Protein AF-0000000078813236 (afdb_homodimer)

Organism: NCBI:txid997873

Sequence (370 aa):
MNKDLRKVVILLAHPNIKGSQANKALIDAVSDIEGVAVFNLYELSEDIAFNVDEWSKIISDASAVIYQFPFYWMSAPSLLKKWQDEVFTHLSKTPAVAGKPLMIVTTTGSEYDAYRSGGRNRFTTDELLR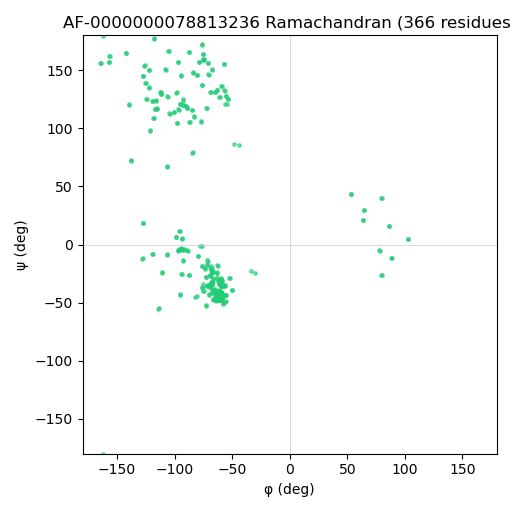PYQGSAIHSGMAWQTPIVVYGMGTADAGKNIAEGANSYKQRIEMLINSSNAGNNWMNKDLRKVVILLAHPNIKGSQANKALIDAVSDIEGVAVFNLYELSEDIAFNVDEWSKIISDASAVIYQFPFYWMSAPSLLKKWQDEVFTHLSKTPAVAGKPLMIVTTTGSEYDAYRSGGRNRFTTDELLRPYQGSAIHSGMAWQTPIVVYGMGTADAGKNIAEGANSYKQRIEMLINSSNAGNNW

Foldseek 3Di:
DPPLFAAAEEEEEEQCLVPDDQLVLQCVLAVPDPRYHYDDLNPDDPCQSQVQVNVLVSLQSHQAYEYEAEQPPLHHPVSVVVSCVRHVVVVFQHNSAAAHEYEYEYEEQAAQQQADCVHVVRHHNCVSCVVVVVSCVRRNYHYDYYQYQYNCNHPCNVVSSVVSSVVSNVVSVVSSVVSVVVVVD/DPPLFAAAEEEEEEQCLVPDDQLVLQCVLAVPPPRYHYDDLNPDDPCQSQVQVNVLVSLQSHQAYEYEAEQPPLHHPVSVVVSCVRHVVVVFQHNSAAAHEYEYEYEEQAAQQQADCVHVVRHHNCVSCVVVVVSCVRRNYHYDYYQYQYNCNHPCNVVSSVVSSVVSNVVSVVSSVVSVVVVVD

Secondary structure (DSSP, 8-state):
--TT-PEEEEEE--TTGGG-HHHHHHHHHHTTSTTEEEEEGGGS-HHHHT-HHHHHHHHHTEEEEEEEEE-BTTB--HHHHHHIIIIIHHHTTSTTTTT-EEEEEEE-SS-GGGSSTTSTT-S-HHHHTHHHHHHHHHTT-EE---EEE--TTSTTHHHHHHHHHHHHHHHHHHHHHHHHHGGG-/--TTPPEEEEEE--TTGGG-HHHHHHHHHHTTSTTEEEEEGGGS-HHHHT-HHHHHHHHHTEEEEEEEEE-BTTB--HHHHHHIIIIIHHHTTSTTTTT-EEEEEEE-SS-GGGSSTTSTT-S-HHHHTHHHHHHHHHTT-EE---EEE--TTSTTHHHHHHHHHHHHHHHHHHHHHHHHHHTT-

Nearest PDB structures (foldseek):
  5lva-assembly2_B  TM=9.183E-01  e=7.109E-15  Bacillus subtilis
  3f2v-assembly1_A-2  TM=8.999E-01  e=2.478E-13  Treponema denticola
  3l9w-assembly1_A  TM=8.877E-01  e=3.978E-13  Escherichia coli K-12
  3ha2-assembly1_B  TM=8.497E-01  e=1.082E-13  Pediococcus pentosaceus ATCC 25745
  3l9w-assembly1_B  TM=8.813E-01  e=5.707E-12  Escherichia coli K-12

Radius of gyration: 21.46 Å; Cα contacts (8 Å, |Δi|>4): 682; chains: 2; bounding box: 51×73×42 Å

pLDDT: mean 93.95, std 12.36, range [32.34, 98.94]

InterPro domains:
  IPR003680 Flavodoxin-like fold [PF02525] (7-171)
  IPR029039 Flavoprotein-like superfamily [G3DSA:3.40.50.360] (1-176)
  IPR029039 Flavoprotein-like superfamily [SSF52218] (7-176)
  IPR046980 Glutathione-regulated potassium-efflux system ancillary protein KefG/KefF [PTHR47307] (6-178)

Solvent-accessible surface area (backbone atoms only — not comparable to full-atom values): 18988 Å² total; per-residue (Å²): 125,77,86,83,61,47,22,37,36,33,44,32,32,48,96,54,50,91,79,34,64,57,64,43,51,40,48,62,56,40,59,80,43,87,53,44,44,82,43,48,52,75,77,42,53,69,77,60,57,55,29,46,70,61,48,48,54,56,44,47,49,30,48,28,41,30,46,35,27,50,48,52,73,51,35,64,43,28,66,50,45,38,35,42,68,65,28,44,62,76,38,48,70,33,81,48,36,49,63,28,40,39,31,46,37,36,34,32,52,56,44,67,72,30,35,25,80,87,21,82,50,44,39,33,64,69,53,37,42,33,25,57,47,37,44,29,51,68,21,42,27,35,70,45,85,62,47,74,30,43,11,62,73,46,93,52,22,67,61,32,42,54,53,39,22,51,52,49,37,53,52,49,52,51,54,54,52,54,50,55,55,64,64,71,105,124,75,86,81,60,49,23,36,36,33,43,32,32,48,97,56,51,90,79,35,65,57,65,42,50,41,48,64,56,40,60,80,42,88,51,45,43,80,42,48,52,74,76,42,54,69,77,60,57,55,29,46,70,61,48,47,54,55,43,47,49,31,49,27,39,31,46,34,30,50,48,52,74,51,34,64,42,27,67,50,43,38,36,42,68,65,28,43,63,75,40,47,70,34,80,47,36,48,66,28,40,39,31,45,36,36,36,33,51,57,44,66,72,31,35,24,81,86,23,82,50,45,40,33,64,69,52,39,43,32,25,58,48,38,43,29,51,67,22,42,24,34,70,45,84,62,47,75,33,42,11,61,72,46,93,53,22,66,60,31,43,54,52,40,24,53,52,49,37,53,52,50,52,50,54,54,53,53,49,56,55,65,65,70,106

Structure (mmCIF, N/CA/C/O backbone):
data_AF-0000000078813236-model_v1
#
loop_
_entity.id
_entity.type
_entity.pdbx_description
1 polymer 'Flavodoxin-like fold domain-containing protein'
#
loop_
_atom_site.group_PDB
_atom_site.id
_atom_site.type_symbol
_atom_site.label_atom_id
_atom_site.label_alt_id
_atom_site.label_comp_id
_atom_site.label_asym_id
_atom_site.label_entity_id
_atom_site.label_seq_id
_atom_site.pdbx_PDB_ins_code
_atom_site.Cartn_x
_atom_site.Cartn_y
_atom_site.Cartn_z
_atom_site.occupancy
_atom_site.B_iso_or_equiv
_atom_site.auth_seq_id
_atom_site.auth_comp_id
_atom_site.auth_asym_id
_atom_site.auth_atom_id
_atom_site.pdbx_PDB_model_num
ATOM 1 N N . MET A 1 1 ? -1.578 -30.578 -24.031 1 38.16 1 MET A N 1
ATOM 2 C CA . MET A 1 1 ? -1.68 -29.516 -23.031 1 38.16 1 MET A CA 1
ATOM 3 C C . MET A 1 1 ? -3 -29.609 -22.266 1 38.16 1 MET A C 1
ATOM 5 O O . MET A 1 1 ? -4.074 -29.531 -22.875 1 38.16 1 MET A O 1
ATOM 9 N N . ASN A 1 2 ? -3.098 -30.391 -21.25 1 42.53 2 ASN A N 1
ATOM 10 C CA . ASN A 1 2 ? -4.348 -30.781 -20.609 1 42.53 2 ASN A CA 1
ATOM 11 C C . ASN A 1 2 ? -5.23 -29.562 -20.328 1 42.53 2 ASN A C 1
ATOM 13 O O . ASN A 1 2 ? -4.871 -28.703 -19.516 1 42.53 2 ASN A O 1
ATOM 17 N N . LYS A 1 3 ? -6.051 -29.094 -21.234 1 50.97 3 LYS A N 1
ATOM 18 C CA . LYS A 1 3 ? -7.023 -28.016 -21.391 1 50.97 3 LYS A CA 1
ATOM 19 C C . LYS A 1 3 ? -7.723 -27.734 -20.062 1 50.97 3 LYS A C 1
ATOM 21 O O . LYS A 1 3 ? -8.258 -26.641 -19.859 1 50.97 3 LYS A O 1
ATOM 26 N N . ASP A 1 4 ? -7.742 -28.703 -19.172 1 55.91 4 ASP A N 1
ATOM 27 C CA . ASP A 1 4 ? -8.602 -28.688 -18 1 55.91 4 ASP A CA 1
ATOM 28 C C . ASP A 1 4 ? -7.863 -28.125 -16.781 1 55.91 4 ASP A C 1
ATOM 30 O O . ASP A 1 4 ? -8.422 -28.062 -15.688 1 55.91 4 ASP A O 1
ATOM 34 N N . LEU A 1 5 ? -6.465 -27.797 -17.016 1 65.94 5 LEU A N 1
ATOM 35 C CA . LEU A 1 5 ? -5.676 -27.531 -15.828 1 65.94 5 LEU A CA 1
ATOM 36 C C . LEU A 1 5 ? -5.828 -26.078 -15.398 1 65.94 5 LEU A C 1
ATOM 38 O O . LEU A 1 5 ? -5.652 -25.156 -16.203 1 65.94 5 LEU A O 1
ATOM 42 N N . ARG A 1 6 ? -6.391 -25.938 -14.25 1 79.94 6 ARG A N 1
ATOM 43 C CA . ARG A 1 6 ? -6.422 -24.594 -13.688 1 79.94 6 ARG A CA 1
ATOM 44 C C . ARG A 1 6 ? -5.016 -24.016 -13.57 1 79.94 6 ARG A C 1
ATOM 46 O O . ARG A 1 6 ? -4.074 -24.734 -13.227 1 79.94 6 ARG A O 1
ATOM 53 N N . LYS A 1 7 ? -4.863 -22.828 -14.008 1 93.06 7 LYS A N 1
ATOM 54 C CA . LYS A 1 7 ? -3.543 -22.203 -14.109 1 93.06 7 LYS A CA 1
ATOM 55 C C . LYS A 1 7 ? -3.225 -21.375 -12.875 1 93.06 7 LYS A C 1
ATOM 57 O O . LYS A 1 7 ? -4.129 -20.844 -12.227 1 93.06 7 LYS A O 1
ATOM 62 N N . VAL A 1 8 ? -1.916 -21.391 -12.516 1 97.75 8 VAL A N 1
ATOM 63 C CA . VAL A 1 8 ? -1.402 -20.359 -11.617 1 97.75 8 VAL A CA 1
ATOM 64 C C . VAL A 1 8 ? -1.311 -19.016 -12.352 1 97.75 8 VAL A C 1
ATOM 66 O O . VAL A 1 8 ? -0.602 -18.906 -13.352 1 97.75 8 VAL A O 1
ATOM 69 N N . VAL A 1 9 ? -2.047 -18.078 -11.898 1 98.19 9 VAL A N 1
ATOM 70 C CA . VAL A 1 9 ? -2.068 -16.766 -12.531 1 98.19 9 VAL A CA 1
ATOM 71 C C . VAL A 1 9 ? -1.104 -15.828 -11.812 1 98.19 9 VAL A C 1
ATOM 73 O O . VAL A 1 9 ? -1.213 -15.625 -10.602 1 98.19 9 VAL A O 1
ATOM 76 N N . ILE A 1 10 ? -0.118 -15.297 -12.547 1 98.81 10 ILE A N 1
ATOM 77 C CA . ILE A 1 10 ? 0.83 -14.312 -12.031 1 98.81 10 ILE A CA 1
ATOM 78 C C . ILE A 1 10 ? 0.477 -12.922 -12.555 1 98.81 10 ILE A C 1
ATOM 80 O O . ILE A 1 10 ? 0.516 -12.68 -13.758 1 98.81 10 ILE A O 1
ATOM 84 N N . LEU A 1 11 ? 0.061 -12.094 -11.656 1 98.75 11 LEU A N 1
ATOM 85 C CA . LEU A 1 11 ? -0.062 -10.672 -11.953 1 98.75 11 LEU A CA 1
ATOM 86 C C . LEU A 1 11 ? 1.255 -9.953 -11.703 1 98.75 11 LEU A C 1
ATOM 88 O O . LEU A 1 11 ? 1.642 -9.742 -10.547 1 98.75 11 LEU A O 1
ATOM 92 N N . LEU A 1 12 ? 1.916 -9.617 -12.789 1 98.75 12 LEU A N 1
ATOM 93 C CA . LEU A 1 12 ? 3.186 -8.906 -12.727 1 98.75 12 LEU A CA 1
ATOM 94 C C . LEU A 1 12 ? 2.965 -7.395 -12.805 1 98.75 12 LEU A C 1
ATOM 96 O O . LEU A 1 12 ? 2.316 -6.91 -13.734 1 98.75 12 LEU A O 1
ATOM 100 N N . ALA A 1 13 ? 3.395 -6.668 -11.773 1 98.62 13 ALA A N 1
ATOM 101 C CA . ALA A 1 13 ? 3.326 -5.211 -11.758 1 98.62 13 ALA A CA 1
ATOM 102 C C . ALA A 1 13 ? 4.711 -4.598 -11.578 1 98.62 13 ALA A C 1
ATOM 104 O O . ALA A 1 13 ? 5.191 -4.449 -10.453 1 98.62 13 ALA A O 1
ATOM 105 N N . HIS A 1 14 ? 5.277 -4.23 -12.664 1 98.06 14 HIS A N 1
ATOM 106 C CA . HIS A 1 14 ? 6.578 -3.572 -12.727 1 98.06 14 HIS A CA 1
ATOM 107 C C . HIS A 1 14 ? 6.582 -2.451 -13.758 1 98.06 14 HIS A C 1
ATOM 109 O O . HIS A 1 14 ? 6.406 -2.703 -14.953 1 98.06 14 HIS A O 1
ATOM 115 N N . PRO A 1 15 ? 6.848 -1.245 -13.359 1 95.94 15 PRO A N 1
ATOM 116 C CA . PRO A 1 15 ? 6.734 -0.129 -14.297 1 95.94 15 PRO A CA 1
ATOM 117 C C . PRO A 1 15 ? 7.816 -0.157 -15.375 1 95.94 15 PRO A C 1
ATOM 119 O O . PRO A 1 15 ? 7.637 0.421 -16.453 1 95.94 15 PRO A O 1
ATOM 122 N N . ASN A 1 16 ? 8.984 -0.748 -15.117 1 94.5 16 ASN A N 1
ATOM 123 C CA . ASN A 1 16 ? 10.086 -0.866 -16.062 1 94.5 16 ASN A CA 1
ATOM 124 C C . ASN A 1 16 ? 10.727 -2.25 -16.016 1 94.5 16 ASN A C 1
ATOM 126 O O . ASN A 1 16 ? 11.891 -2.389 -15.641 1 94.5 16 ASN A O 1
ATOM 130 N N . ILE A 1 17 ? 9.992 -3.191 -16.547 1 95 17 ILE A N 1
ATOM 131 C CA . ILE A 1 17 ? 10.422 -4.582 -16.453 1 95 17 ILE A CA 1
ATOM 132 C C . ILE A 1 17 ? 11.664 -4.797 -17.312 1 95 17 ILE A C 1
ATOM 134 O O . ILE A 1 17 ? 12.539 -5.598 -16.953 1 95 17 ILE A O 1
ATOM 138 N N . LYS A 1 18 ? 11.805 -4.145 -18.391 1 91.12 18 LYS A N 1
ATOM 139 C CA . LYS A 1 18 ? 12.938 -4.305 -19.297 1 91.12 18 LYS A CA 1
ATOM 140 C C . LYS A 1 18 ? 14.242 -3.912 -18.609 1 91.12 18 LYS A C 1
ATOM 142 O O . LYS A 1 18 ? 15.305 -4.461 -18.922 1 91.12 18 LYS A O 1
ATOM 147 N N . GLY A 1 19 ? 14.156 -2.984 -17.656 1 92.62 19 GLY A N 1
ATOM 148 C CA . GLY A 1 19 ? 15.344 -2.529 -16.938 1 92.62 19 GLY A CA 1
ATOM 149 C C . GLY A 1 19 ? 15.586 -3.283 -15.648 1 92.62 19 GLY A C 1
ATOM 150 O O . GLY A 1 19 ? 16.609 -3.076 -14.984 1 92.62 19 GLY A O 1
ATOM 151 N N . SER A 1 20 ? 14.625 -4.195 -15.328 1 94 20 SER A N 1
ATOM 152 C CA . SER A 1 20 ? 14.727 -4.918 -14.062 1 94 20 SER A CA 1
ATOM 153 C C . SER A 1 20 ? 15.461 -6.242 -14.25 1 94 20 SER A C 1
ATOM 155 O O . SER A 1 20 ? 15.023 -7.102 -15.016 1 94 20 SER A O 1
ATOM 157 N N . GLN A 1 21 ? 16.484 -6.453 -13.492 1 93.94 21 GLN A N 1
ATOM 158 C CA . GLN A 1 21 ? 17.219 -7.711 -13.555 1 93.94 21 GLN A CA 1
ATOM 159 C C . GLN A 1 21 ? 16.531 -8.789 -12.711 1 93.94 21 GLN A C 1
ATOM 161 O O . GLN A 1 21 ? 16.328 -9.914 -13.172 1 93.94 21 GLN A O 1
ATOM 166 N N . ALA A 1 22 ? 16.156 -8.391 -11.547 1 97.88 22 ALA A N 1
ATOM 167 C CA . ALA A 1 22 ? 15.648 -9.375 -10.594 1 97.88 22 ALA A CA 1
ATOM 168 C C . ALA A 1 22 ? 14.258 -9.867 -10.992 1 97.88 22 ALA A C 1
ATOM 170 O O . ALA A 1 22 ? 14.055 -11.07 -11.18 1 97.88 22 ALA A O 1
ATOM 171 N N . ASN A 1 23 ? 13.359 -8.938 -11.219 1 98.5 23 ASN A N 1
ATOM 172 C CA . ASN A 1 23 ? 12 -9.352 -11.531 1 98.5 23 ASN A CA 1
ATOM 173 C C . ASN A 1 23 ? 11.922 -10.055 -12.883 1 98.5 23 ASN A C 1
ATOM 175 O O . ASN A 1 23 ? 11.109 -10.961 -13.07 1 98.5 23 ASN A O 1
ATOM 179 N N . LYS A 1 24 ? 12.711 -9.625 -13.812 1 97.88 24 LYS A N 1
ATOM 180 C CA . LYS A 1 24 ? 12.781 -10.312 -15.102 1 97.88 24 LYS A CA 1
ATOM 181 C C . LYS A 1 24 ? 13.273 -11.75 -14.93 1 97.88 24 LYS A C 1
ATOM 183 O O . LYS A 1 24 ? 12.68 -12.68 -15.484 1 97.88 24 LYS A O 1
ATOM 188 N N . ALA A 1 25 ? 14.336 -11.945 -14.172 1 98.31 25 ALA A N 1
ATOM 189 C CA . ALA A 1 25 ? 14.891 -13.273 -13.938 1 98.31 25 ALA A CA 1
ATOM 190 C C . ALA A 1 25 ? 13.867 -14.18 -13.258 1 98.31 25 ALA A C 1
ATOM 192 O O . ALA A 1 25 ? 13.75 -15.359 -13.594 1 98.31 25 ALA A O 1
ATOM 193 N N . LEU A 1 26 ? 13.156 -13.617 -12.305 1 98.81 26 LEU A N 1
ATOM 194 C CA . LEU A 1 26 ? 12.148 -14.383 -11.586 1 98.81 26 LEU A CA 1
ATOM 195 C C . LEU A 1 26 ? 11.031 -14.828 -12.523 1 98.81 26 LEU A C 1
ATOM 197 O O . LEU A 1 26 ? 10.641 -16 -12.523 1 98.81 26 LEU A O 1
ATOM 201 N N . ILE A 1 27 ? 10.539 -13.883 -13.305 1 98.44 27 ILE A N 1
ATOM 202 C CA . ILE A 1 27 ? 9.43 -14.234 -14.195 1 98.44 27 ILE A CA 1
ATOM 203 C C . ILE A 1 27 ? 9.906 -15.219 -15.258 1 98.44 27 ILE A C 1
ATOM 205 O O . ILE A 1 27 ? 9.172 -16.141 -15.625 1 98.44 27 ILE A O 1
ATOM 209 N N . ASP A 1 28 ? 11.117 -15.055 -15.797 1 97.62 28 ASP A N 1
ATOM 210 C CA . ASP A 1 28 ? 11.68 -15.961 -16.797 1 97.62 28 ASP A CA 1
ATOM 211 C C . ASP A 1 28 ? 11.781 -17.375 -16.25 1 97.62 28 ASP A C 1
ATOM 213 O O . ASP A 1 28 ? 11.648 -18.344 -17.016 1 97.62 28 ASP A O 1
ATOM 217 N N . ALA A 1 29 ? 12.008 -17.547 -14.977 1 98.12 29 ALA A N 1
ATOM 218 C CA . ALA A 1 29 ? 12.203 -18.844 -14.344 1 98.12 29 ALA A CA 1
ATOM 219 C C . ALA A 1 29 ? 10.914 -19.656 -14.352 1 98.12 29 ALA A C 1
ATOM 221 O O . ALA A 1 29 ? 10.938 -20.875 -14.234 1 98.12 29 ALA A O 1
ATOM 222 N N . VAL A 1 30 ? 9.758 -18.938 -14.492 1 98.19 30 VAL A N 1
ATOM 223 C CA . VAL A 1 30 ? 8.531 -19.688 -14.227 1 98.19 30 VAL A CA 1
ATOM 224 C C . VAL A 1 30 ? 7.574 -19.547 -15.406 1 98.19 30 VAL A C 1
ATOM 226 O O . VAL A 1 30 ? 6.59 -20.281 -15.516 1 98.19 30 VAL A O 1
ATOM 229 N N . SER A 1 31 ? 7.855 -18.609 -16.344 1 97.38 31 SER A N 1
ATOM 230 C CA . SER A 1 31 ? 6.895 -18.25 -17.391 1 97.38 31 SER A CA 1
ATOM 231 C C . SER A 1 31 ? 6.672 -19.406 -18.359 1 97.38 31 SER A C 1
ATOM 233 O O . SER A 1 31 ? 5.609 -19.516 -18.969 1 97.38 31 SER A O 1
ATOM 235 N N . ASP A 1 32 ? 7.609 -20.344 -18.484 1 95.5 32 ASP A N 1
ATOM 236 C CA . ASP A 1 32 ? 7.516 -21.422 -19.469 1 95.5 32 ASP A CA 1
ATOM 237 C C . ASP A 1 32 ? 6.945 -22.688 -18.844 1 95.5 32 ASP A C 1
ATOM 239 O O . ASP A 1 32 ? 6.727 -23.688 -19.531 1 95.5 32 ASP A O 1
ATOM 243 N N . ILE A 1 33 ? 6.715 -22.672 -17.578 1 96 33 ILE A N 1
ATOM 244 C CA . ILE A 1 33 ? 6.133 -23.828 -16.922 1 96 33 ILE A CA 1
ATOM 245 C C . ILE A 1 33 ? 4.688 -24.016 -17.375 1 96 33 ILE A C 1
ATOM 247 O O . ILE A 1 33 ? 3.902 -23.062 -17.375 1 96 33 ILE A O 1
ATOM 251 N N . GLU A 1 34 ? 4.367 -25.234 -17.75 1 94 34 GLU A N 1
ATOM 252 C CA . GLU A 1 34 ? 2.982 -25.547 -18.094 1 94 34 GLU A CA 1
ATOM 253 C C . GLU A 1 34 ? 2.049 -25.312 -16.922 1 94 34 GLU A C 1
ATOM 255 O O . GLU A 1 34 ? 2.348 -25.734 -15.797 1 94 34 GLU A O 1
ATOM 260 N N . GLY A 1 35 ? 1.031 -24.547 -17.141 1 94.5 35 GLY A N 1
ATOM 261 C CA . GLY A 1 35 ? 0.092 -24.281 -16.062 1 94.5 35 GLY A CA 1
ATOM 262 C C . GLY A 1 35 ? 0.271 -22.906 -15.438 1 94.5 35 GLY A C 1
ATOM 263 O O . GLY A 1 35 ? -0.359 -22.594 -14.43 1 94.5 35 GLY A O 1
ATOM 264 N N . VAL A 1 36 ? 1.19 -22.125 -16.031 1 97.56 36 VAL A N 1
ATOM 265 C CA . VAL A 1 36 ? 1.416 -20.781 -15.539 1 97.56 36 VAL A CA 1
ATOM 266 C C . VAL A 1 36 ? 0.938 -19.766 -16.578 1 97.56 36 VAL A C 1
ATOM 268 O O . VAL A 1 36 ? 1.178 -19.938 -17.781 1 97.56 36 VAL A O 1
ATOM 271 N N . ALA A 1 37 ? 0.178 -18.812 -16.188 1 97.75 37 ALA A N 1
ATOM 272 C CA . ALA A 1 37 ? -0.205 -17.672 -17.016 1 97.75 37 ALA A CA 1
ATOM 273 C C . ALA A 1 37 ? 0.275 -16.359 -16.391 1 97.75 37 ALA A C 1
ATOM 275 O O . ALA A 1 37 ? -0.031 -16.062 -15.242 1 97.75 37 ALA A O 1
ATOM 276 N N . VAL A 1 38 ? 1.053 -15.609 -17.172 1 98.25 38 VAL A N 1
ATOM 277 C CA . VAL A 1 38 ? 1.606 -14.352 -16.688 1 98.25 38 VAL A CA 1
ATOM 278 C C . VAL A 1 38 ? 0.875 -13.18 -17.328 1 98.25 38 VAL A C 1
ATOM 280 O O . VAL A 1 38 ? 0.709 -13.141 -18.562 1 98.25 38 VAL A O 1
ATOM 283 N N . PHE A 1 39 ? 0.395 -12.289 -16.531 1 98.25 39 PHE A N 1
ATOM 284 C CA . PHE A 1 39 ? -0.195 -11.031 -16.984 1 98.25 39 PHE A CA 1
ATOM 285 C C . PHE A 1 39 ? 0.591 -9.844 -16.469 1 98.25 39 PHE A C 1
ATOM 287 O O . PHE A 1 39 ? 0.563 -9.555 -15.266 1 98.25 39 PHE A O 1
ATOM 294 N N . ASN A 1 40 ? 1.286 -9.18 -17.328 1 97.88 40 ASN A N 1
ATOM 295 C CA . ASN A 1 40 ? 1.958 -7.941 -16.969 1 97.88 40 ASN A CA 1
ATOM 296 C C . ASN A 1 40 ? 1.008 -6.746 -17.031 1 97.88 40 ASN A C 1
ATOM 298 O O . ASN A 1 40 ? 0.664 -6.281 -18.125 1 97.88 40 ASN A O 1
ATOM 302 N N . LEU A 1 41 ? 0.676 -6.215 -15.891 1 97.94 41 LEU A N 1
ATOM 303 C CA . LEU A 1 41 ? -0.342 -5.172 -15.805 1 97.94 41 LEU A CA 1
ATOM 304 C C . LEU A 1 41 ? 0.07 -3.939 -16.609 1 97.94 41 LEU A C 1
ATOM 306 O O . LEU A 1 41 ? -0.776 -3.268 -17.188 1 97.94 41 LEU A O 1
ATOM 310 N N . TYR A 1 42 ? 1.355 -3.639 -16.672 1 97.31 42 TYR A N 1
ATOM 311 C CA . TYR A 1 42 ? 1.849 -2.432 -17.328 1 97.31 42 TYR A CA 1
ATOM 312 C C . TYR A 1 42 ? 1.898 -2.615 -18.844 1 97.31 42 TYR A C 1
ATOM 314 O O . TYR A 1 42 ? 2.068 -1.647 -19.594 1 97.31 42 TYR A O 1
ATOM 322 N N . GLU A 1 43 ? 1.705 -3.82 -19.312 1 96.69 43 GLU A N 1
ATOM 323 C CA . GLU A 1 43 ? 1.743 -4.078 -20.75 1 96.69 43 GLU A CA 1
ATOM 324 C C . GLU A 1 43 ? 0.343 -4.324 -21.297 1 96.69 43 GLU A C 1
ATOM 326 O O . GLU A 1 43 ? 0.158 -4.418 -22.516 1 96.69 43 GLU A O 1
ATOM 331 N N . LEU A 1 44 ? -0.614 -4.434 -20.422 1 97.19 44 LEU A N 1
ATOM 332 C CA . LEU A 1 44 ? -2.004 -4.578 -20.828 1 97.19 44 LEU A CA 1
ATOM 333 C C . LEU A 1 44 ? -2.633 -3.219 -21.109 1 97.19 44 LEU A C 1
ATOM 335 O O . LEU A 1 44 ? -2.299 -2.229 -20.453 1 97.19 44 LEU A O 1
ATOM 339 N N . SER A 1 45 ? -3.568 -3.221 -22.062 1 96 45 SER A N 1
ATOM 340 C CA . SER A 1 45 ? -4.363 -2.008 -22.234 1 96 45 SER A CA 1
ATOM 341 C C . SER A 1 45 ? -5.273 -1.772 -21.031 1 96 45 SER A C 1
ATOM 343 O O . SER A 1 45 ? -5.656 -2.721 -20.344 1 96 45 SER A O 1
ATOM 345 N N . GLU A 1 46 ? -5.539 -0.508 -20.781 1 92.38 46 GLU A N 1
ATOM 346 C CA . GLU A 1 46 ? -6.359 -0.17 -19.625 1 92.38 46 GLU A CA 1
ATOM 347 C C . GLU A 1 46 ? -7.707 -0.887 -19.672 1 92.38 46 GLU A C 1
ATOM 349 O O . GLU A 1 46 ? -8.234 -1.3 -18.641 1 92.38 46 GLU A O 1
ATOM 354 N N . ASP A 1 47 ? -8.297 -1.065 -20.875 1 94.12 47 ASP A N 1
ATOM 355 C CA . ASP A 1 47 ? -9.602 -1.695 -21.047 1 94.12 47 ASP A CA 1
ATOM 356 C C . ASP A 1 47 ? -9.555 -3.17 -20.656 1 94.12 47 ASP A C 1
ATOM 358 O O . ASP A 1 47 ? -10.57 -3.746 -20.266 1 94.12 47 ASP A O 1
ATOM 362 N N . ILE A 1 48 ? -8.359 -3.688 -20.719 1 94.44 48 ILE A N 1
ATOM 363 C CA . ILE A 1 48 ? -8.188 -5.086 -20.344 1 94.44 48 ILE A CA 1
ATOM 364 C C . ILE A 1 48 ? -7.746 -5.172 -18.875 1 94.44 48 ILE A C 1
ATOM 366 O O . ILE A 1 48 ? -8.312 -5.938 -18.094 1 94.44 48 ILE A O 1
ATOM 370 N N . ALA A 1 49 ? -6.828 -4.305 -18.531 1 96.75 49 ALA A N 1
ATOM 371 C CA . ALA A 1 49 ? -6.191 -4.363 -17.219 1 96.75 49 ALA A CA 1
ATOM 372 C C . ALA A 1 49 ? -7.211 -4.137 -16.109 1 96.75 49 ALA A C 1
ATOM 374 O O . ALA A 1 49 ? -7.047 -4.645 -15 1 96.75 49 ALA A O 1
ATOM 375 N N . PHE A 1 50 ? -8.297 -3.486 -16.406 1 98 50 PHE A N 1
ATOM 376 C CA . PHE A 1 50 ? -9.234 -3.141 -15.352 1 98 50 PHE A CA 1
ATOM 377 C C . PHE A 1 50 ? -10.641 -3.605 -15.711 1 98 50 PHE A C 1
ATOM 379 O O . PHE A 1 50 ? -11.625 -3.07 -15.195 1 98 50 PHE A O 1
ATOM 386 N N . ASN A 1 51 ? -10.734 -4.551 -16.672 1 98.06 51 ASN A N 1
ATOM 387 C CA . ASN A 1 51 ? -12 -5.184 -17.031 1 98.06 51 ASN A CA 1
ATOM 388 C C . ASN A 1 51 ? -12.414 -6.238 -16 1 98.06 51 ASN A C 1
ATOM 390 O O . ASN A 1 51 ? -11.883 -7.355 -16.016 1 98.06 51 ASN A O 1
ATOM 394 N N . VAL A 1 52 ? -13.359 -5.969 -15.211 1 98.12 52 VAL A N 1
ATOM 395 C CA . VAL A 1 52 ? -13.758 -6.816 -14.086 1 98.12 52 VAL A CA 1
ATOM 396 C C . VAL A 1 52 ? -14.25 -8.164 -14.609 1 98.12 52 VAL A C 1
ATOM 398 O O . VAL A 1 52 ? -13.906 -9.211 -14.062 1 98.12 52 VAL A O 1
ATOM 401 N N . ASP A 1 53 ? -15.047 -8.133 -15.656 1 97.31 53 ASP A N 1
ATOM 402 C CA . ASP A 1 53 ? -15.602 -9.367 -16.203 1 97.31 53 ASP A CA 1
ATOM 403 C C . ASP A 1 53 ? -14.492 -10.297 -16.703 1 97.31 53 ASP A C 1
ATOM 405 O O . ASP A 1 53 ? -14.523 -11.5 -16.453 1 97.31 53 ASP A O 1
ATOM 409 N N . GLU A 1 54 ? -13.555 -9.734 -17.375 1 97.06 54 GLU A N 1
ATOM 410 C CA . GLU A 1 54 ? -12.438 -10.523 -17.891 1 97.06 54 GLU A CA 1
ATOM 411 C C . GLU A 1 54 ? -11.625 -11.133 -16.75 1 97.06 54 GLU A C 1
ATOM 413 O O . GLU A 1 54 ? -11.297 -12.32 -16.781 1 97.06 54 GLU A O 1
ATOM 418 N N . TRP A 1 55 ? -11.344 -10.383 -15.758 1 98.06 55 TRP A N 1
ATOM 419 C CA . TRP A 1 55 ? -10.547 -10.875 -14.633 1 98.06 55 TRP A CA 1
ATOM 420 C C . TRP A 1 55 ? -11.344 -11.875 -13.805 1 98.06 55 TRP A C 1
ATOM 422 O O . TRP A 1 55 ? -10.773 -12.82 -13.242 1 98.06 55 TRP A O 1
ATOM 432 N N . SER A 1 56 ? -12.617 -11.641 -13.688 1 97.56 56 SER A N 1
ATOM 433 C CA . SER A 1 56 ? -13.453 -12.625 -13.016 1 97.56 56 SER A CA 1
ATOM 434 C C . SER A 1 56 ? -13.312 -14 -13.656 1 97.56 56 SER A C 1
ATOM 436 O O . SER A 1 56 ? -13.156 -15.008 -12.961 1 97.56 56 SER A O 1
ATOM 438 N N . LYS A 1 57 ? -13.312 -14.047 -14.953 1 96.62 57 LYS A N 1
ATOM 439 C CA . LYS A 1 57 ? -13.141 -15.305 -15.672 1 96.62 57 LYS A CA 1
ATOM 440 C C . LYS A 1 57 ? -11.734 -15.875 -15.461 1 96.62 57 LYS A C 1
ATOM 442 O O . LYS A 1 57 ? -11.586 -17.047 -15.125 1 96.62 57 LYS A O 1
ATOM 447 N N . ILE A 1 58 ? -10.711 -15.031 -15.594 1 96.88 58 ILE A N 1
ATOM 448 C CA . ILE A 1 58 ? -9.32 -15.445 -15.477 1 96.88 58 ILE A CA 1
ATOM 449 C C . ILE A 1 58 ? -9.062 -16.016 -14.086 1 96.88 58 ILE A C 1
ATOM 451 O O . ILE A 1 58 ? -8.508 -17.109 -13.953 1 96.88 58 ILE A O 1
ATOM 455 N N . ILE A 1 59 ? -9.539 -15.32 -13.047 1 97.56 59 ILE A N 1
ATOM 456 C CA . ILE A 1 59 ? -9.258 -15.695 -11.664 1 97.56 59 ILE A CA 1
ATOM 457 C C . ILE A 1 59 ? -10.117 -16.906 -11.273 1 97.56 59 ILE A C 1
ATOM 459 O O . ILE A 1 59 ? -9.664 -17.766 -10.523 1 97.56 59 ILE A O 1
ATOM 463 N N . SER A 1 60 ? -11.344 -16.922 -11.781 1 96.38 60 SER A N 1
ATOM 464 C CA . SER A 1 60 ? -12.188 -18.078 -11.492 1 96.38 60 SER A CA 1
ATOM 465 C C . SER A 1 60 ? -11.555 -19.359 -11.984 1 96.38 60 SER A C 1
ATOM 467 O O . SER A 1 60 ? -11.664 -20.406 -11.336 1 96.38 60 SER A O 1
ATOM 469 N N . ASP A 1 61 ? -10.867 -19.297 -13.047 1 94.62 61 ASP A N 1
ATOM 470 C CA . ASP A 1 61 ? -10.266 -20.484 -13.648 1 94.62 61 ASP A CA 1
ATOM 471 C C . ASP A 1 61 ? -8.867 -20.734 -13.086 1 94.62 61 ASP A C 1
ATOM 473 O O . ASP A 1 61 ? -8.25 -21.75 -13.391 1 94.62 61 ASP A O 1
ATOM 477 N N . ALA A 1 62 ? -8.359 -19.859 -12.266 1 96.81 62 ALA A N 1
ATOM 478 C CA . ALA A 1 62 ? -7.02 -20 -11.703 1 96.81 62 ALA A CA 1
ATOM 479 C C . ALA A 1 62 ? -7.004 -20.969 -10.523 1 96.81 62 ALA A C 1
ATOM 481 O O . ALA A 1 62 ? -7.98 -21.047 -9.781 1 96.81 62 ALA A O 1
ATOM 482 N N . SER A 1 63 ? -5.914 -21.688 -10.391 1 96.06 63 SER A N 1
ATOM 483 C CA . SER A 1 63 ? -5.723 -22.531 -9.219 1 96.06 63 SER A CA 1
ATOM 484 C C . SER A 1 63 ? -5.07 -21.75 -8.078 1 96.06 63 SER A C 1
ATOM 486 O O . SER A 1 63 ? -5.223 -22.109 -6.906 1 96.06 63 SER A O 1
ATOM 488 N N . ALA A 1 64 ? -4.328 -20.719 -8.438 1 97.94 64 ALA A N 1
ATOM 489 C CA . ALA A 1 64 ? -3.641 -19.844 -7.5 1 97.94 64 ALA A CA 1
ATOM 490 C C . ALA A 1 64 ? -3.357 -18.484 -8.133 1 97.94 64 ALA A C 1
ATOM 492 O O . ALA A 1 64 ? -3.375 -18.344 -9.359 1 97.94 64 ALA A O 1
ATOM 493 N N . VAL A 1 65 ? -3.195 -17.547 -7.281 1 98.62 65 VAL A N 1
ATOM 494 C CA . VAL A 1 65 ? -2.867 -16.203 -7.738 1 98.62 65 VAL A CA 1
ATOM 495 C C . VAL A 1 65 ? -1.554 -15.75 -7.105 1 98.62 65 VAL A C 1
ATOM 497 O O . VAL A 1 65 ? -1.324 -15.961 -5.914 1 98.62 65 VAL A O 1
ATOM 500 N N . ILE A 1 66 ? -0.678 -15.172 -7.871 1 98.88 66 ILE A N 1
ATOM 501 C CA . ILE A 1 66 ? 0.582 -14.602 -7.402 1 98.88 66 ILE A CA 1
ATOM 502 C C . ILE A 1 66 ? 0.669 -13.133 -7.816 1 98.88 66 ILE A C 1
ATOM 504 O O . ILE A 1 66 ? 0.431 -12.797 -8.977 1 98.88 66 ILE A O 1
ATOM 508 N N . TYR A 1 67 ? 0.875 -12.25 -6.895 1 98.94 67 TYR A N 1
ATOM 509 C CA . TYR A 1 67 ? 1.313 -10.891 -7.195 1 98.94 67 TYR A CA 1
ATOM 510 C C . TYR A 1 67 ? 2.834 -10.805 -7.223 1 98.94 67 TYR A C 1
ATOM 512 O O . TYR A 1 67 ? 3.498 -11.102 -6.227 1 98.94 67 TYR A O 1
ATOM 520 N N . GLN A 1 68 ? 3.393 -10.477 -8.32 1 98.94 68 GLN A N 1
ATOM 521 C CA . GLN A 1 68 ? 4.828 -10.234 -8.414 1 98.94 68 GLN A CA 1
ATOM 522 C C . GLN A 1 68 ? 5.121 -8.766 -8.695 1 98.94 68 GLN A C 1
ATOM 524 O O . GLN A 1 68 ? 4.57 -8.18 -9.625 1 98.94 68 GLN A O 1
ATOM 529 N N . PHE A 1 69 ? 6 -8.172 -7.918 1 98.88 69 PHE A N 1
ATOM 530 C CA . PHE A 1 69 ? 6.32 -6.758 -8.055 1 98.88 69 PHE A CA 1
ATOM 531 C C . PHE A 1 69 ? 7.609 -6.418 -7.324 1 98.88 69 PHE A C 1
ATOM 533 O O . PHE A 1 69 ? 8.047 -7.168 -6.449 1 98.88 69 PHE A O 1
ATOM 540 N N . PRO A 1 70 ? 8.32 -5.312 -7.73 1 98.62 70 PRO A N 1
ATOM 541 C CA . PRO A 1 70 ? 9.367 -4.766 -6.863 1 98.62 70 PRO A CA 1
ATOM 542 C C . PRO A 1 70 ? 8.812 -4.09 -5.613 1 98.62 70 PRO A C 1
ATOM 544 O O . PRO A 1 70 ? 7.727 -3.5 -5.66 1 98.62 70 PRO A O 1
ATOM 547 N N . PHE A 1 71 ? 9.461 -4.145 -4.535 1 98.31 71 PHE A N 1
ATOM 548 C CA . PHE A 1 71 ? 8.992 -3.598 -3.268 1 98.31 71 PHE A CA 1
ATOM 549 C C . PHE A 1 71 ? 9.312 -2.111 -3.168 1 98.31 71 PHE A C 1
ATOM 551 O O . PHE A 1 71 ? 10.234 -1.72 -2.449 1 98.31 71 PHE A O 1
ATOM 558 N N . TYR A 1 72 ? 8.562 -1.223 -3.783 1 97.38 72 TYR A N 1
ATOM 559 C CA . TYR A 1 72 ? 8.727 0.227 -3.783 1 97.38 72 TYR A CA 1
ATOM 560 C C . TYR A 1 72 ? 7.949 0.861 -2.633 1 97.38 72 TYR A C 1
ATOM 562 O O . TYR A 1 72 ? 6.727 0.72 -2.549 1 97.38 72 TYR A O 1
ATOM 570 N N . TRP A 1 73 ? 8.727 1.533 -1.753 1 97.44 73 TRP A N 1
ATOM 571 C CA . TRP A 1 73 ? 8.141 2.205 -0.601 1 97.44 73 TRP A CA 1
ATOM 572 C C . TRP A 1 73 ? 7.27 1.242 0.204 1 97.44 73 TRP A C 1
ATOM 574 O O . TRP A 1 73 ? 6.121 1.556 0.53 1 97.44 73 TRP A O 1
ATOM 584 N N . MET A 1 74 ? 7.852 0.076 0.359 1 97.5 74 MET A N 1
ATOM 585 C CA . MET A 1 74 ? 7.336 -0.963 1.245 1 97.5 74 MET A CA 1
ATOM 586 C C . MET A 1 74 ? 5.973 -1.457 0.771 1 97.5 74 MET A C 1
ATOM 588 O O . MET A 1 74 ? 5.109 -1.78 1.586 1 97.5 74 MET A O 1
ATOM 592 N N . SER A 1 75 ? 5.766 -1.382 -0.548 1 98.38 75 SER A N 1
ATOM 593 C CA . SER A 1 75 ? 4.535 -1.879 -1.15 1 98.38 75 SER A CA 1
ATOM 594 C C . SER A 1 75 ? 4.699 -2.088 -2.652 1 98.38 75 SER A C 1
ATOM 596 O O . SER A 1 75 ? 5.801 -1.958 -3.186 1 98.38 75 SER A O 1
ATOM 598 N N . ALA A 1 76 ? 3.631 -2.539 -3.311 1 98.75 76 ALA A N 1
ATOM 599 C CA . ALA A 1 76 ? 3.611 -2.738 -4.758 1 98.75 76 ALA A CA 1
ATOM 600 C C . ALA A 1 76 ? 3.512 -1.407 -5.492 1 98.75 76 ALA A C 1
ATOM 602 O O . ALA A 1 76 ? 3.086 -0.402 -4.918 1 98.75 76 ALA A O 1
ATOM 603 N N . PRO A 1 77 ? 3.924 -1.417 -6.75 1 98.5 77 PRO A N 1
ATOM 604 C CA . PRO A 1 77 ? 3.686 -0.245 -7.598 1 98.5 77 PRO A CA 1
ATOM 605 C C . PRO A 1 77 ? 2.207 0.122 -7.695 1 98.5 77 PRO A C 1
ATOM 607 O O . PRO A 1 77 ? 1.342 -0.75 -7.57 1 98.5 77 PRO A O 1
ATOM 610 N N . SER A 1 78 ? 1.981 1.394 -7.98 1 98.19 78 SER A N 1
ATOM 611 C CA . SER A 1 78 ? 0.655 1.994 -7.875 1 98.19 78 SER A CA 1
ATOM 612 C C . SER A 1 78 ? -0.343 1.29 -8.789 1 98.19 78 SER A C 1
ATOM 614 O O . SER A 1 78 ? -1.531 1.203 -8.469 1 98.19 78 SER A O 1
ATOM 616 N N . LEU A 1 79 ? 0.107 0.739 -9.883 1 98.19 79 LEU A N 1
ATOM 617 C CA . LEU A 1 79 ? -0.838 0.146 -10.82 1 98.19 79 LEU A CA 1
ATOM 618 C C . LEU A 1 79 ? -1.466 -1.115 -10.234 1 98.19 79 LEU A C 1
ATOM 620 O O . LEU A 1 79 ? -2.637 -1.407 -10.492 1 98.19 79 LEU A O 1
ATOM 624 N N . LEU A 1 80 ? -0.688 -1.896 -9.492 1 98.62 80 LEU A N 1
ATOM 625 C CA . LEU A 1 80 ? -1.29 -3.051 -8.828 1 98.62 80 LEU A CA 1
ATOM 626 C C . LEU A 1 80 ? -2.322 -2.609 -7.797 1 98.62 80 LEU A C 1
ATOM 628 O O . LEU A 1 80 ? -3.373 -3.236 -7.656 1 98.62 80 LEU A O 1
ATOM 632 N N . LYS A 1 81 ? -1.999 -1.547 -7.07 1 98.5 81 LYS A N 1
ATOM 633 C CA . LYS A 1 81 ? -2.973 -1.021 -6.117 1 98.5 81 LYS A CA 1
ATOM 634 C C . LYS A 1 81 ? -4.246 -0.568 -6.828 1 98.5 81 LYS A C 1
ATOM 636 O O . LYS A 1 81 ? -5.348 -0.751 -6.309 1 98.5 81 LYS A O 1
ATOM 641 N N . LYS A 1 82 ? -4.078 0.051 -7.914 1 98.25 82 LYS A N 1
ATOM 642 C CA . LYS A 1 82 ? -5.246 0.436 -8.703 1 98.25 82 LYS A CA 1
ATOM 643 C C . LYS A 1 82 ? -6.07 -0.786 -9.094 1 98.25 82 LYS A C 1
ATOM 645 O O . LYS A 1 82 ? -7.301 -0.759 -9.023 1 98.25 82 LYS A O 1
ATOM 650 N N . TRP A 1 83 ? -5.41 -1.812 -9.547 1 98.62 83 TRP A N 1
ATOM 651 C CA . TRP A 1 83 ? -6.082 -3.059 -9.891 1 98.62 83 TRP A CA 1
ATOM 652 C C . TRP A 1 83 ? -6.859 -3.609 -8.703 1 98.62 83 TRP A C 1
ATOM 654 O O . TRP A 1 83 ? -7.992 -4.066 -8.852 1 98.62 83 TRP A O 1
ATOM 664 N N . GLN A 1 84 ? -6.242 -3.592 -7.504 1 98.56 84 GLN A N 1
ATOM 665 C CA . GLN A 1 84 ? -6.941 -4.02 -6.297 1 98.56 84 GLN A CA 1
ATOM 666 C C . GLN A 1 84 ? -8.195 -3.186 -6.066 1 98.56 84 GLN A C 1
ATOM 668 O O . GLN A 1 84 ? -9.273 -3.73 -5.805 1 98.56 84 GLN A O 1
ATOM 673 N N . ASP A 1 85 ? -8.047 -1.882 -6.23 1 97.75 85 ASP A N 1
ATOM 674 C CA . ASP A 1 85 ? -9.133 -0.955 -5.93 1 97.75 85 ASP A CA 1
ATOM 675 C C . ASP A 1 85 ? -10.289 -1.122 -6.918 1 97.75 85 ASP A C 1
ATOM 677 O O . ASP A 1 85 ? -11.453 -0.985 -6.547 1 97.75 85 ASP A O 1
ATOM 681 N N . GLU A 1 86 ? -9.984 -1.476 -8.133 1 97.75 86 GLU A N 1
ATOM 682 C CA . GLU A 1 86 ? -11.008 -1.363 -9.164 1 97.75 86 GLU A CA 1
ATOM 683 C C . GLU A 1 86 ? -11.461 -2.74 -9.641 1 97.75 86 GLU A C 1
ATOM 685 O O . GLU A 1 86 ? -12.547 -2.877 -10.219 1 97.75 86 GLU A O 1
ATOM 690 N N . VAL A 1 87 ? -10.633 -3.762 -9.492 1 98.5 87 VAL A N 1
ATOM 691 C CA . VAL A 1 87 ? -10.953 -5.09 -10.016 1 98.5 87 VAL A CA 1
ATOM 692 C C . VAL A 1 87 ? -11.125 -6.066 -8.852 1 98.5 87 VAL A C 1
ATOM 694 O O . VAL A 1 87 ? -12.203 -6.641 -8.68 1 98.5 87 VAL A O 1
ATOM 697 N N . PHE A 1 88 ? -10.086 -6.141 -8.008 1 98.69 88 PHE A N 1
ATOM 698 C CA . PHE A 1 88 ? -10.102 -7.129 -6.938 1 98.69 88 PHE A CA 1
ATOM 699 C C . PHE A 1 88 ? -11.289 -6.91 -6.012 1 98.69 88 PHE A C 1
ATOM 701 O O . PHE A 1 88 ? -11.867 -7.867 -5.492 1 98.69 88 PHE A O 1
ATOM 708 N N . THR A 1 89 ? -11.625 -5.637 -5.809 1 98 89 THR A N 1
ATOM 709 C CA . THR A 1 89 ? -12.75 -5.277 -4.953 1 98 89 THR A CA 1
ATOM 710 C C . THR A 1 89 ? -14.008 -6.023 -5.367 1 98 89 THR A C 1
ATOM 712 O O . THR A 1 89 ? -14.828 -6.398 -4.523 1 98 89 THR A O 1
ATOM 715 N N . HIS A 1 90 ? -14.164 -6.383 -6.641 1 98 90 HIS A N 1
ATOM 716 C CA . HIS A 1 90 ? -15.352 -7.047 -7.152 1 98 90 HIS A CA 1
ATOM 717 C C . HIS A 1 90 ? -15.195 -8.562 -7.125 1 98 90 HIS A C 1
ATOM 719 O O . HIS A 1 90 ? -16.172 -9.297 -7.285 1 98 90 HIS A O 1
ATOM 725 N N . LEU A 1 91 ? -14 -8.977 -6.93 1 98.06 91 LEU A N 1
ATOM 726 C CA . LEU A 1 91 ? -13.727 -10.414 -6.863 1 98.06 91 LEU A CA 1
ATOM 727 C C . LEU A 1 91 ? -13.742 -10.898 -5.418 1 98.06 91 LEU A C 1
ATOM 729 O O . LEU A 1 91 ? -13.992 -12.078 -5.164 1 98.06 91 LEU A O 1
ATOM 733 N N . SER A 1 92 ? -13.469 -10.016 -4.527 1 97.12 92 SER A N 1
ATOM 734 C CA . SER A 1 92 ? -13.375 -10.344 -3.109 1 97.12 92 SER A CA 1
ATOM 735 C C . SER A 1 92 ? -14.68 -10.945 -2.592 1 97.12 92 SER A C 1
ATOM 737 O O . SER A 1 92 ? -15.766 -10.484 -2.955 1 97.12 92 SER A O 1
ATOM 739 N N . LYS A 1 93 ? -14.539 -12.07 -1.753 1 95.69 93 LYS A N 1
ATOM 740 C CA . LYS A 1 93 ? -15.648 -12.75 -1.086 1 95.69 93 LYS A CA 1
ATOM 741 C C . LYS A 1 93 ? -16.609 -13.367 -2.1 1 95.69 93 LYS A C 1
ATOM 743 O O . LYS A 1 93 ? -17.812 -13.414 -1.87 1 95.69 93 LYS A O 1
ATOM 748 N N . THR A 1 94 ? -16.156 -13.586 -3.297 1 97.31 94 THR A N 1
ATOM 749 C CA . THR A 1 94 ? -16.875 -14.359 -4.297 1 97.31 94 THR A CA 1
ATOM 750 C C . THR A 1 94 ? -16.25 -15.742 -4.477 1 97.31 94 THR A C 1
ATOM 752 O O . THR A 1 94 ? -15.133 -15.984 -4.012 1 97.31 94 THR A O 1
ATOM 755 N N . PRO A 1 95 ? -16.922 -16.609 -5.117 1 96.44 95 PRO A N 1
ATOM 756 C CA . PRO A 1 95 ? -16.359 -17.938 -5.379 1 96.44 95 PRO A CA 1
ATOM 757 C C . PRO A 1 95 ? -15.102 -17.891 -6.246 1 96.44 95 PRO A C 1
ATOM 759 O O . PRO A 1 95 ? -14.305 -18.844 -6.242 1 96.44 95 PRO A O 1
ATOM 762 N N . ALA A 1 96 ? -14.938 -16.797 -6.914 1 96.12 96 ALA A N 1
ATOM 763 C CA . ALA A 1 96 ? -13.797 -16.672 -7.82 1 96.12 96 ALA A CA 1
ATOM 764 C C . ALA A 1 96 ? -12.477 -16.781 -7.059 1 96.12 96 ALA A C 1
ATOM 766 O O . ALA A 1 96 ? -11.492 -17.312 -7.586 1 96.12 96 ALA A O 1
ATOM 767 N N . VAL A 1 97 ? -12.508 -16.297 -5.762 1 97.81 97 VAL A N 1
ATOM 768 C CA . VAL A 1 97 ? -11.227 -16.266 -5.07 1 97.81 97 VAL A CA 1
ATOM 769 C C . VAL A 1 97 ? -11.281 -17.156 -3.83 1 97.81 97 VAL A C 1
ATOM 771 O O . VAL A 1 97 ? -10.258 -17.391 -3.184 1 97.81 97 VAL A O 1
ATOM 774 N N . ALA A 1 98 ? -12.438 -17.688 -3.441 1 96.56 98 ALA A N 1
ATOM 775 C CA . ALA A 1 98 ? -12.641 -18.422 -2.201 1 96.56 98 ALA A CA 1
ATOM 776 C C . ALA A 1 98 ? -11.672 -19.609 -2.102 1 96.56 98 ALA A C 1
ATOM 778 O O . ALA A 1 98 ? -11.609 -20.453 -3.002 1 96.56 98 ALA A O 1
ATOM 779 N N . GLY A 1 99 ? -10.875 -19.562 -1.039 1 96.88 99 GLY A N 1
ATOM 780 C CA . GLY A 1 99 ? -9.984 -20.688 -0.743 1 96.88 99 GLY A CA 1
ATOM 781 C C . GLY A 1 99 ? -8.742 -20.703 -1.605 1 96.88 99 GLY A C 1
ATOM 782 O O . GLY A 1 99 ? -7.844 -21.516 -1.394 1 96.88 99 GLY A O 1
ATOM 783 N N . LYS A 1 100 ? -8.602 -19.844 -2.57 1 97 100 LYS A N 1
ATOM 784 C CA . LYS A 1 100 ? -7.48 -19.859 -3.506 1 97 100 LYS A CA 1
ATOM 785 C C . LYS A 1 100 ? -6.211 -19.312 -2.854 1 97 100 LYS A C 1
ATOM 787 O O . LYS A 1 100 ? -6.258 -18.312 -2.129 1 97 100 LYS A O 1
ATOM 792 N N . PRO A 1 101 ? -5.078 -19.969 -3.1 1 98.31 101 PRO A N 1
ATOM 793 C CA . PRO A 1 101 ? -3.805 -19.438 -2.607 1 98.31 101 PRO A CA 1
ATOM 794 C C . PRO A 1 101 ? -3.455 -18.078 -3.215 1 98.31 101 PRO A C 1
ATOM 796 O O . PRO A 1 101 ? -3.65 -17.859 -4.414 1 98.31 101 PRO A O 1
ATOM 799 N N . LEU A 1 102 ? -3.059 -17.172 -2.402 1 98.75 102 LEU A N 1
ATOM 800 C CA . LEU A 1 102 ? -2.428 -15.93 -2.814 1 98.75 102 LEU A CA 1
ATOM 801 C C . LEU A 1 102 ? -0.996 -15.852 -2.299 1 98.75 102 LEU A C 1
ATOM 803 O O . LEU A 1 102 ? -0.756 -15.977 -1.096 1 98.75 102 LEU A O 1
ATOM 807 N N . MET A 1 103 ? -0.062 -15.664 -3.158 1 98.88 103 MET A N 1
ATOM 808 C CA . MET A 1 103 ? 1.345 -15.523 -2.795 1 98.88 103 MET A CA 1
ATOM 809 C C . MET A 1 103 ? 1.93 -14.234 -3.363 1 98.88 103 MET A C 1
ATOM 811 O O . MET A 1 103 ? 1.646 -13.867 -4.508 1 98.88 103 MET A O 1
ATOM 815 N N . ILE A 1 104 ? 2.73 -13.586 -2.549 1 98.94 104 ILE A N 1
ATOM 816 C CA . ILE A 1 104 ? 3.479 -12.414 -2.992 1 98.94 104 ILE A CA 1
ATOM 817 C C . ILE A 1 104 ? 4.906 -12.82 -3.352 1 98.94 104 ILE A C 1
ATOM 819 O O . ILE A 1 104 ? 5.547 -13.578 -2.619 1 98.94 104 ILE A O 1
ATOM 823 N N . VAL A 1 105 ? 5.371 -12.422 -4.477 1 98.94 105 VAL A N 1
ATOM 824 C CA . VAL A 1 105 ? 6.773 -12.492 -4.883 1 98.94 105 VAL A CA 1
ATOM 825 C C . VAL A 1 105 ? 7.316 -11.086 -5.105 1 98.94 105 VAL A C 1
ATOM 827 O O . VAL A 1 105 ? 6.828 -10.352 -5.969 1 98.94 105 VAL A O 1
ATOM 830 N N . THR A 1 106 ? 8.297 -10.734 -4.27 1 98.88 106 THR A N 1
ATOM 831 C CA . THR A 1 106 ? 8.766 -9.352 -4.363 1 98.88 106 THR A CA 1
ATOM 832 C C . THR A 1 106 ? 10.281 -9.289 -4.168 1 98.88 106 THR A C 1
ATOM 834 O O . THR A 1 106 ? 10.914 -10.289 -3.85 1 98.88 106 THR A O 1
ATOM 837 N N . THR A 1 107 ? 10.875 -8.156 -4.531 1 98.75 107 THR A N 1
ATOM 838 C CA . THR A 1 107 ? 12.312 -7.914 -4.43 1 98.75 107 THR A CA 1
ATOM 839 C C . THR A 1 107 ? 12.586 -6.613 -3.682 1 98.75 107 THR A C 1
ATOM 841 O O . THR A 1 107 ? 11.805 -5.668 -3.762 1 98.75 107 THR A O 1
ATOM 844 N N . THR A 1 108 ? 13.641 -6.617 -2.939 1 98.12 108 THR A N 1
ATOM 845 C CA . THR A 1 108 ? 14.016 -5.414 -2.209 1 98.12 108 THR A CA 1
ATOM 846 C C . THR A 1 108 ? 15.422 -4.965 -2.6 1 98.12 108 THR A C 1
ATOM 848 O O . THR A 1 108 ? 16.266 -5.789 -2.977 1 98.12 108 THR A O 1
ATOM 851 N N . GLY A 1 109 ? 15.695 -3.65 -2.549 1 96.69 109 GLY A N 1
ATOM 852 C CA . GLY A 1 109 ? 17.047 -3.141 -2.725 1 96.69 109 GLY A CA 1
ATOM 853 C C . GLY A 1 109 ? 17.969 -3.469 -1.562 1 96.69 109 GLY A C 1
ATOM 854 O O . GLY A 1 109 ? 19.109 -3.859 -1.763 1 96.69 109 GLY A O 1
ATOM 855 N N . SER A 1 110 ? 17.484 -3.324 -0.341 1 96.69 110 SER A N 1
ATOM 856 C CA . SER A 1 110 ? 18.25 -3.557 0.88 1 96.69 110 SER A CA 1
ATOM 857 C C . SER A 1 110 ? 18.359 -5.047 1.181 1 96.69 110 SER A C 1
ATOM 859 O O . SER A 1 110 ? 17.562 -5.852 0.701 1 96.69 110 SER A O 1
ATOM 861 N N . GLU A 1 111 ? 19.344 -5.414 1.912 1 97.69 111 GLU A N 1
ATOM 862 C CA . GLU A 1 111 ? 19.609 -6.793 2.314 1 97.69 111 GLU A CA 1
ATOM 863 C C . GLU A 1 111 ? 18.656 -7.25 3.41 1 97.69 111 GLU A C 1
ATOM 865 O O . GLU A 1 111 ? 17.969 -6.434 4.023 1 97.69 111 GLU A O 1
ATOM 870 N N . TYR A 1 112 ? 18.609 -8.586 3.6 1 97.25 112 TYR A N 1
ATOM 871 C CA . TYR A 1 112 ? 17.734 -9.227 4.566 1 97.25 112 TYR A CA 1
ATOM 872 C C . TYR A 1 112 ? 17.859 -8.57 5.938 1 97.25 112 TYR A C 1
ATOM 874 O O . TYR A 1 112 ? 16.859 -8.281 6.59 1 97.25 112 TYR A O 1
ATOM 882 N N . ASP A 1 113 ? 19.062 -8.211 6.312 1 97 113 ASP A N 1
ATOM 883 C CA . ASP A 1 113 ? 19.344 -7.727 7.656 1 97 113 ASP A CA 1
ATOM 884 C C . ASP A 1 113 ? 18.781 -6.324 7.867 1 97 113 ASP A C 1
ATOM 886 O O . ASP A 1 113 ? 18.656 -5.859 9.008 1 97 113 ASP A O 1
ATOM 890 N N . ALA A 1 114 ? 18.453 -5.625 6.832 1 96.69 114 ALA A N 1
ATOM 891 C CA . ALA A 1 114 ? 17.844 -4.301 6.953 1 96.69 114 ALA A CA 1
ATOM 892 C C . ALA A 1 114 ? 16.391 -4.406 7.402 1 96.69 114 ALA A C 1
ATOM 894 O O . ALA A 1 114 ? 15.805 -3.43 7.875 1 96.69 114 ALA A O 1
ATOM 895 N N . TYR A 1 115 ? 15.812 -5.582 7.191 1 97.19 115 TYR A N 1
ATOM 896 C CA . TYR A 1 115 ? 14.391 -5.777 7.457 1 97.19 115 TYR A CA 1
ATOM 897 C C . TYR A 1 115 ? 14.18 -6.605 8.719 1 97.19 115 TYR A C 1
ATOM 899 O O . TYR A 1 115 ? 13.672 -7.727 8.648 1 97.19 115 TYR A O 1
ATOM 907 N N . ARG A 1 116 ? 14.492 -6.113 9.812 1 94.81 116 ARG A N 1
ATOM 908 C CA . ARG A 1 116 ? 14.312 -6.723 11.125 1 94.81 116 ARG A CA 1
ATOM 909 C C . ARG A 1 116 ? 14.273 -5.66 12.227 1 94.81 116 ARG A C 1
ATOM 911 O O . ARG A 1 116 ? 14.656 -4.512 12 1 94.81 116 ARG A O 1
ATOM 918 N N . SER A 1 117 ? 13.727 -6.164 13.391 1 91.44 117 SER A N 1
ATOM 919 C CA . SER A 1 117 ? 13.797 -5.273 14.547 1 91.44 117 SER A CA 1
ATOM 920 C C . SER A 1 117 ? 15.234 -4.805 14.797 1 91.44 117 SER A C 1
ATOM 922 O O . SER A 1 117 ? 16.156 -5.613 14.797 1 91.44 117 SER A O 1
ATOM 924 N N . GLY A 1 118 ? 15.383 -3.494 14.836 1 91.62 118 GLY A N 1
ATOM 925 C CA . GLY A 1 118 ? 16.719 -2.947 15.023 1 91.62 118 GLY A CA 1
ATOM 926 C C . GLY A 1 118 ? 17.469 -2.742 13.719 1 91.62 118 GLY A C 1
ATOM 927 O O . GLY A 1 118 ? 18.562 -2.174 13.703 1 91.62 118 GLY A O 1
ATOM 928 N N . GLY A 1 119 ? 16.969 -3.258 12.656 1 93.19 119 GLY A N 1
ATOM 929 C CA . GLY A 1 119 ? 17.562 -3.023 11.344 1 93.19 119 GLY A CA 1
ATOM 930 C C . GLY A 1 119 ? 17.25 -1.646 10.789 1 93.19 119 GLY A C 1
ATOM 931 O O . GLY A 1 119 ? 16.422 -0.917 11.344 1 93.19 119 GLY A O 1
ATOM 932 N N . ARG A 1 120 ? 17.891 -1.34 9.695 1 92.62 120 ARG A N 1
ATOM 933 C CA . ARG A 1 120 ? 17.781 -0.016 9.094 1 92.62 120 ARG A CA 1
ATOM 934 C C . ARG A 1 120 ? 16.328 0.312 8.742 1 92.62 120 ARG A C 1
ATOM 936 O O . ARG A 1 120 ? 15.906 1.463 8.859 1 92.62 120 ARG A O 1
ATOM 943 N N . ASN A 1 121 ? 15.586 -0.719 8.312 1 93.75 121 ASN A N 1
ATOM 944 C CA . ASN A 1 121 ? 14.203 -0.494 7.906 1 93.75 121 ASN A CA 1
ATOM 945 C C . ASN A 1 121 ? 13.227 -0.818 9.031 1 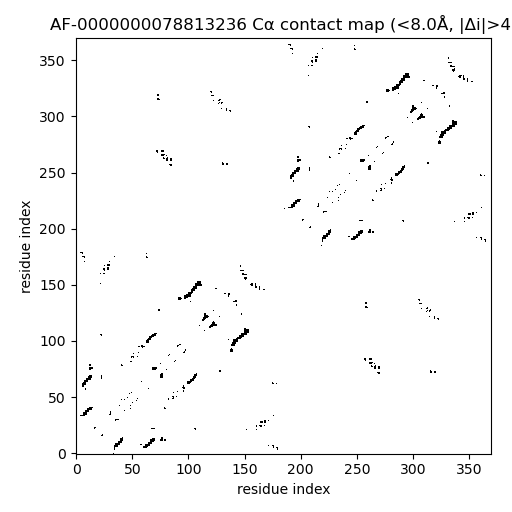93.75 121 ASN A C 1
ATOM 947 O O . ASN A 1 121 ? 12.016 -0.652 8.875 1 93.75 121 ASN A O 1
ATOM 951 N N . ARG A 1 122 ? 13.703 -1.316 10.109 1 95.19 122 ARG A N 1
ATOM 952 C CA . ARG A 1 122 ? 13.047 -1.411 11.406 1 95.19 122 ARG A CA 1
ATOM 953 C C . ARG A 1 122 ? 12.078 -2.588 11.445 1 95.19 122 ARG A C 1
ATOM 955 O O . ARG A 1 122 ? 11.75 -3.094 12.523 1 95.19 122 ARG A O 1
ATOM 962 N N . PHE A 1 123 ? 11.531 -3.02 10.289 1 97.88 123 PHE A N 1
ATOM 963 C CA . PHE A 1 123 ? 10.477 -4.031 10.258 1 97.88 123 PHE A CA 1
ATOM 964 C C . PHE A 1 123 ? 10.859 -5.184 9.336 1 97.88 123 PHE A C 1
ATOM 966 O O . PHE A 1 123 ? 11.625 -5 8.391 1 97.88 123 PHE A O 1
ATOM 973 N N . THR A 1 124 ? 10.289 -6.332 9.633 1 97.94 124 THR A N 1
ATOM 974 C CA . THR A 1 124 ? 10.438 -7.461 8.727 1 97.94 124 THR A CA 1
ATOM 975 C C . THR A 1 124 ? 9.562 -7.281 7.484 1 97.94 124 THR A C 1
ATOM 977 O O . THR A 1 124 ? 8.617 -6.492 7.5 1 97.94 124 THR A O 1
ATOM 980 N N . THR A 1 125 ? 9.898 -7.977 6.457 1 98.06 125 THR A N 1
ATOM 981 C CA . THR A 1 125 ? 9.062 -7.926 5.266 1 98.06 125 THR A CA 1
ATOM 982 C C . THR A 1 125 ? 7.695 -8.547 5.535 1 98.06 125 THR A C 1
ATOM 984 O O . THR A 1 125 ? 6.691 -8.117 4.965 1 98.06 125 THR A O 1
ATOM 987 N N . ASP A 1 126 ? 7.586 -9.516 6.461 1 97.5 126 ASP A N 1
ATOM 988 C CA . ASP A 1 126 ? 6.289 -10.062 6.844 1 97.5 126 ASP A CA 1
ATOM 989 C C . ASP A 1 126 ? 5.391 -8.977 7.438 1 97.5 126 ASP A C 1
ATOM 991 O O . ASP A 1 126 ? 4.199 -8.914 7.125 1 97.5 126 ASP A O 1
ATOM 995 N N . GLU A 1 127 ? 5.961 -8.156 8.266 1 97.62 127 GLU A N 1
ATOM 996 C 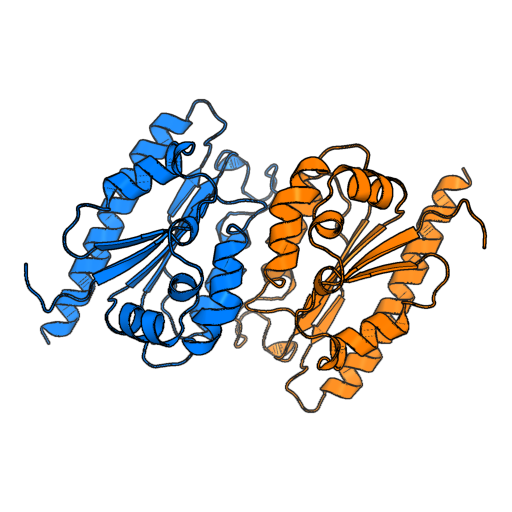CA . GLU A 1 127 ? 5.211 -7.039 8.836 1 97.62 127 GLU A CA 1
ATOM 997 C C . GLU A 1 127 ? 4.777 -6.059 7.75 1 97.62 127 GLU A C 1
ATOM 999 O O . GLU A 1 127 ? 3.643 -5.582 7.754 1 97.62 127 GLU A O 1
ATOM 1004 N N . LEU A 1 128 ? 5.664 -5.828 6.824 1 98.5 128 LEU A N 1
ATOM 1005 C CA . LEU A 1 128 ? 5.426 -4.816 5.801 1 98.5 128 LEU A CA 1
ATOM 1006 C C . LEU A 1 128 ? 4.441 -5.328 4.754 1 98.5 128 LEU A C 1
ATOM 1008 O O . LEU A 1 128 ? 3.779 -4.539 4.078 1 98.5 128 LEU A O 1
ATOM 1012 N N . LEU A 1 129 ? 4.27 -6.664 4.691 1 98.69 129 LEU A N 1
ATOM 1013 C CA . LEU A 1 129 ? 3.381 -7.262 3.701 1 98.69 129 LEU A CA 1
ATOM 1014 C C . LEU A 1 129 ? 2.023 -7.586 4.312 1 98.69 129 LEU A C 1
ATOM 1016 O O . LEU A 1 129 ? 1.153 -8.148 3.645 1 98.69 129 LEU A O 1
ATOM 1020 N N . ARG A 1 130 ? 1.771 -7.199 5.523 1 98.19 130 ARG A N 1
ATOM 1021 C CA . ARG A 1 130 ? 0.538 -7.523 6.23 1 98.19 130 ARG A CA 1
ATOM 1022 C C . ARG A 1 130 ? -0.675 -6.949 5.508 1 98.19 130 ARG A C 1
ATOM 1024 O O . ARG A 1 130 ? -1.749 -7.555 5.508 1 98.19 130 ARG A O 1
ATOM 1031 N N . PRO A 1 131 ? -0.57 -5.781 4.867 1 98.56 131 PRO A N 1
ATOM 1032 C CA . PRO A 1 131 ? -1.743 -5.312 4.125 1 98.56 131 PRO A CA 1
ATOM 1033 C C . PRO A 1 131 ? -2.217 -6.312 3.076 1 98.56 131 PRO A C 1
ATOM 1035 O O . PRO A 1 131 ? -3.422 -6.504 2.896 1 98.56 131 PRO A O 1
ATOM 1038 N N . TYR A 1 132 ? -1.323 -7.004 2.457 1 98.69 132 TYR A N 1
ATOM 1039 C CA . TYR A 1 132 ? -1.696 -8.016 1.476 1 98.69 132 TYR A CA 1
ATOM 1040 C C . TYR A 1 132 ? -2.246 -9.266 2.16 1 98.69 132 TYR A C 1
ATOM 1042 O O . TYR A 1 132 ? -3.207 -9.867 1.681 1 98.69 132 TYR A O 1
ATOM 1050 N N . GLN A 1 133 ? -1.605 -9.617 3.264 1 98.31 133 GLN A N 1
ATOM 1051 C CA . GLN A 1 133 ? -2.107 -10.742 4.047 1 98.31 133 GLN A CA 1
ATOM 1052 C C . GLN A 1 133 ? -3.529 -10.484 4.531 1 98.31 133 GLN A C 1
ATOM 1054 O O . GLN A 1 133 ? -4.406 -11.344 4.395 1 98.31 133 GLN A O 1
ATOM 1059 N N . GLY A 1 134 ? -3.699 -9.289 5.082 1 97.12 134 GLY A N 1
ATOM 1060 C CA . GLY A 1 134 ? -5.031 -8.914 5.531 1 97.12 134 GLY A CA 1
ATOM 1061 C C . GLY A 1 134 ? -6.062 -8.93 4.422 1 97.12 134 GLY A C 1
ATOM 1062 O O . GLY A 1 134 ? -7.199 -9.359 4.629 1 97.12 134 GLY A O 1
ATOM 1063 N N . SER A 1 135 ? -5.715 -8.445 3.232 1 97.44 135 SER A N 1
ATOM 1064 C CA . SER A 1 135 ? -6.605 -8.43 2.076 1 97.44 135 SER A CA 1
ATOM 1065 C C . SER A 1 135 ? -6.977 -9.852 1.654 1 97.44 135 SER A C 1
ATOM 1067 O O . SER A 1 135 ? -8.141 -10.125 1.336 1 97.44 135 SER A O 1
ATOM 1069 N N . ALA A 1 136 ? -5.98 -10.742 1.668 1 97.81 136 ALA A N 1
ATOM 1070 C CA . ALA A 1 136 ? -6.23 -12.141 1.323 1 97.81 136 ALA A CA 1
ATOM 1071 C C . ALA A 1 136 ? -7.219 -12.781 2.295 1 97.81 136 ALA A C 1
ATOM 1073 O O . ALA A 1 136 ? -8.211 -13.375 1.876 1 97.81 136 ALA A O 1
ATOM 1074 N N . ILE A 1 137 ? -6.969 -12.562 3.549 1 96.12 137 ILE A N 1
ATOM 1075 C CA . ILE A 1 137 ? -7.789 -13.164 4.594 1 96.12 137 ILE A CA 1
ATOM 1076 C C . ILE A 1 137 ? -9.203 -12.602 4.527 1 96.12 137 ILE A C 1
ATOM 1078 O O . ILE A 1 137 ? -10.188 -13.352 4.543 1 96.12 137 ILE A O 1
ATOM 1082 N N . HIS A 1 138 ? -9.281 -11.297 4.414 1 96 138 HIS A N 1
ATOM 1083 C CA . HIS A 1 138 ? -10.578 -10.633 4.332 1 96 138 HIS A CA 1
ATOM 1084 C C . HIS A 1 138 ? -11.383 -11.141 3.137 1 96 138 HIS A C 1
ATOM 1086 O O . HIS A 1 138 ? -12.609 -11.242 3.205 1 96 138 HIS A O 1
ATOM 1092 N N . SER A 1 139 ? -10.719 -11.531 2.082 1 97.38 139 SER A N 1
ATOM 1093 C CA . SER A 1 139 ? -11.375 -11.922 0.838 1 97.38 139 SER A CA 1
ATOM 1094 C C . SER A 1 139 ? -11.656 -13.422 0.801 1 97.38 139 SER A C 1
ATOM 1096 O O . SER A 1 139 ? -12.242 -13.922 -0.157 1 97.38 139 SER A O 1
ATOM 1098 N N . GLY A 1 140 ? -11.18 -14.164 1.846 1 96.88 140 GLY A N 1
ATOM 1099 C CA . GLY A 1 140 ? -11.406 -15.602 1.924 1 96.88 140 GLY A CA 1
ATOM 1100 C C . GLY A 1 140 ? -10.367 -16.406 1.178 1 96.88 140 GLY A C 1
ATOM 1101 O O . GLY A 1 140 ? -10.609 -17.578 0.833 1 96.88 140 GLY A O 1
ATOM 1102 N N . MET A 1 141 ? -9.258 -15.797 0.846 1 98 141 MET A N 1
ATOM 1103 C CA . MET A 1 141 ? -8.18 -16.5 0.166 1 98 141 MET A CA 1
ATOM 1104 C C . MET A 1 141 ? -7.234 -17.156 1.174 1 98 141 MET A C 1
ATOM 1106 O O . MET A 1 141 ? -7.316 -16.875 2.373 1 98 141 MET A O 1
ATOM 1110 N N . ALA A 1 142 ? -6.398 -18.062 0.7 1 98 142 ALA A N 1
ATOM 1111 C CA . ALA A 1 142 ? -5.387 -18.719 1.521 1 98 142 ALA A CA 1
ATOM 1112 C C . ALA A 1 142 ? -4.023 -18.047 1.346 1 98 142 ALA A C 1
ATOM 1114 O O . ALA A 1 142 ? -3.355 -18.25 0.329 1 98 142 ALA A O 1
ATOM 1115 N N . TRP A 1 143 ? -3.662 -17.297 2.33 1 98.31 143 TRP A N 1
ATOM 1116 C CA . TRP A 1 143 ? -2.387 -16.578 2.297 1 98.31 143 TRP A CA 1
ATOM 1117 C C . TRP A 1 143 ? -1.218 -17.562 2.305 1 98.31 143 TRP A C 1
ATOM 1119 O O . TRP A 1 143 ? -1.181 -18.484 3.119 1 98.31 143 TRP A O 1
ATOM 1129 N N . GLN A 1 144 ? -0.287 -17.344 1.39 1 98.38 144 GLN A N 1
ATOM 1130 C CA . GLN A 1 144 ? 0.918 -18.172 1.323 1 98.38 144 GLN A CA 1
ATOM 1131 C C . GLN A 1 144 ? 2.141 -17.391 1.799 1 98.38 144 GLN A C 1
ATOM 1133 O O . GLN A 1 144 ? 2.188 -16.156 1.679 1 98.38 144 GLN A O 1
ATOM 1138 N N . THR A 1 145 ? 3.123 -18.109 2.35 1 98.25 145 THR A N 1
ATOM 1139 C CA . THR A 1 145 ? 4.395 -17.469 2.676 1 98.25 145 THR A CA 1
ATOM 1140 C C . THR A 1 145 ? 4.988 -16.781 1.445 1 98.25 145 THR A C 1
ATOM 1142 O O . THR A 1 145 ? 5.129 -17.406 0.393 1 98.25 145 THR A O 1
ATOM 1145 N N . PRO A 1 146 ? 5.344 -15.523 1.549 1 98.81 146 PRO A N 1
ATOM 1146 C CA . PRO A 1 146 ? 5.891 -14.805 0.396 1 98.81 146 PRO A CA 1
ATOM 1147 C C . PRO A 1 146 ? 7.297 -15.266 0.026 1 98.81 146 PRO A C 1
ATOM 1149 O O . PRO A 1 146 ? 7.988 -15.867 0.847 1 98.81 146 PRO A O 1
ATOM 1152 N N . ILE A 1 147 ? 7.617 -15.047 -1.198 1 98.88 147 ILE A N 1
ATOM 1153 C CA . ILE A 1 147 ? 9.008 -15.094 -1.639 1 98.88 147 ILE A CA 1
ATOM 1154 C C . ILE A 1 147 ? 9.562 -13.672 -1.758 1 98.88 147 ILE A C 1
ATOM 1156 O O . ILE A 1 147 ? 9.07 -12.875 -2.559 1 98.88 147 ILE A O 1
ATOM 1160 N N . VAL A 1 148 ? 10.492 -13.391 -0.922 1 98.81 148 VAL A N 1
ATOM 1161 C CA . VAL A 1 148 ? 11.164 -12.094 -0.961 1 98.81 148 VAL A CA 1
ATOM 1162 C C . VAL A 1 148 ? 12.633 -12.273 -1.328 1 98.81 148 VAL A C 1
ATOM 1164 O O . VAL A 1 148 ? 13.367 -12.977 -0.627 1 98.81 148 VAL A O 1
ATOM 1167 N N . VAL A 1 149 ? 13.016 -11.734 -2.422 1 98.88 149 VAL A N 1
ATOM 1168 C CA . VAL A 1 149 ? 14.414 -11.742 -2.842 1 98.88 149 VAL A CA 1
ATOM 1169 C C . VAL A 1 149 ? 15.086 -10.43 -2.439 1 98.88 149 VAL A C 1
ATOM 1171 O O . VAL A 1 149 ? 14.727 -9.367 -2.941 1 98.88 149 VAL A O 1
ATOM 1174 N N . TYR A 1 150 ? 16.062 -10.531 -1.554 1 98.56 150 TYR A N 1
ATOM 1175 C CA . TYR A 1 150 ? 16.625 -9.352 -0.904 1 98.56 150 TYR A CA 1
ATOM 1176 C C . TYR A 1 150 ? 17.906 -8.898 -1.613 1 98.56 150 TYR A C 1
ATOM 1178 O O . TYR A 1 150 ? 18.531 -9.672 -2.33 1 98.56 150 TYR A O 1
ATOM 1186 N N . GLY A 1 151 ? 18.266 -7.605 -1.449 1 98.12 151 GLY A N 1
ATOM 1187 C CA . GLY A 1 151 ? 19.609 -7.094 -1.662 1 98.12 151 GLY A CA 1
ATOM 1188 C C . GLY A 1 151 ? 19.922 -6.852 -3.125 1 98.12 151 GLY A C 1
ATOM 1189 O O . GLY A 1 151 ? 21.031 -7.152 -3.58 1 98.12 151 GLY A O 1
ATOM 1190 N N . MET A 1 152 ? 18.969 -6.316 -3.902 1 97.81 152 MET A N 1
ATOM 1191 C CA . MET A 1 152 ? 19.203 -6.031 -5.312 1 97.81 152 MET A CA 1
ATOM 1192 C C . MET A 1 152 ? 20.219 -4.902 -5.477 1 97.81 152 MET A C 1
ATOM 1194 O O . MET A 1 152 ? 20.797 -4.73 -6.551 1 97.81 152 MET A O 1
ATOM 1198 N N . GLY A 1 153 ? 20.406 -4.09 -4.422 1 95.75 153 GLY A N 1
ATOM 1199 C CA . GLY A 1 153 ? 21.375 -3 -4.453 1 95.75 153 GLY A CA 1
ATOM 1200 C C . GLY A 1 153 ? 22.719 -3.375 -3.859 1 95.75 153 GLY A C 1
ATOM 1201 O O . GLY A 1 153 ? 23.547 -2.504 -3.611 1 95.75 153 GLY A O 1
ATOM 1202 N N . THR A 1 154 ? 22.984 -4.668 -3.596 1 97.19 154 THR A N 1
ATOM 1203 C CA . THR A 1 154 ? 24.219 -5.121 -2.949 1 97.19 154 THR A CA 1
ATOM 1204 C C . THR A 1 154 ? 25.016 -6.031 -3.881 1 97.19 154 THR A C 1
ATOM 1206 O O . THR A 1 154 ? 24.531 -6.391 -4.961 1 97.19 154 THR A O 1
ATOM 1209 N N . ALA A 1 155 ? 26.172 -6.453 -3.428 1 97.31 155 ALA A N 1
ATOM 1210 C CA . ALA A 1 155 ? 27.047 -7.34 -4.191 1 97.31 155 ALA A CA 1
ATOM 1211 C C . ALA A 1 155 ? 26.453 -8.75 -4.281 1 97.31 155 ALA A C 1
ATOM 1213 O O . ALA A 1 155 ? 26.875 -9.547 -5.121 1 97.31 155 ALA A O 1
ATOM 1214 N N . ASP A 1 156 ? 25.469 -9.031 -3.479 1 97.75 156 ASP A N 1
ATOM 1215 C CA . ASP A 1 156 ? 24.906 -10.375 -3.404 1 97.75 156 ASP A CA 1
ATOM 1216 C C . ASP A 1 156 ? 23.703 -10.516 -4.34 1 97.75 156 ASP A C 1
ATOM 1218 O O . ASP A 1 156 ? 23.047 -11.555 -4.359 1 97.75 156 ASP A O 1
ATOM 1222 N N . ALA A 1 157 ? 23.391 -9.547 -5.125 1 98.06 157 ALA A N 1
ATOM 1223 C CA . ALA A 1 157 ? 22.188 -9.516 -5.953 1 98.06 157 ALA A CA 1
ATOM 1224 C C . ALA A 1 157 ? 22.125 -10.742 -6.855 1 98.06 157 ALA A C 1
ATOM 1226 O O . ALA A 1 157 ? 21.094 -11.422 -6.91 1 98.06 157 ALA A O 1
ATOM 1227 N N . GLY A 1 158 ? 23.203 -11.055 -7.562 1 98.12 158 GLY A N 1
ATOM 1228 C CA . GLY A 1 158 ? 23.219 -12.195 -8.469 1 98.12 158 GLY A CA 1
ATOM 1229 C C . GLY A 1 158 ? 22.906 -13.508 -7.781 1 98.12 158 GLY A C 1
ATOM 1230 O O . GLY A 1 158 ? 22.078 -14.281 -8.258 1 98.12 158 GLY A O 1
ATOM 1231 N N . LYS A 1 159 ? 23.578 -13.734 -6.742 1 98.44 159 LYS A N 1
ATOM 1232 C CA . LYS A 1 159 ? 23.344 -14.953 -5.957 1 98.44 159 LYS A CA 1
ATOM 1233 C C . LYS A 1 159 ? 21.906 -15.008 -5.445 1 98.44 159 LYS A C 1
ATOM 1235 O O . LYS A 1 159 ? 21.25 -16.047 -5.547 1 98.44 159 LYS A O 1
ATOM 1240 N N . ASN A 1 160 ? 21.391 -13.93 -4.871 1 98.69 160 ASN A N 1
ATOM 1241 C CA . ASN A 1 160 ? 20.047 -13.867 -4.324 1 98.69 160 ASN A CA 1
ATOM 1242 C C . ASN A 1 160 ? 18.984 -14.102 -5.402 1 98.69 160 ASN A C 1
ATOM 1244 O O . ASN A 1 160 ? 17.969 -14.766 -5.156 1 98.69 160 ASN A O 1
ATOM 1248 N N . ILE A 1 161 ? 19.219 -13.547 -6.578 1 98.75 161 ILE A N 1
ATOM 1249 C CA . ILE A 1 161 ? 18.312 -13.727 -7.699 1 98.75 161 ILE A CA 1
ATOM 1250 C C . ILE A 1 161 ? 18.234 -15.203 -8.078 1 98.75 161 ILE A C 1
ATOM 1252 O O . ILE A 1 161 ? 17.156 -15.75 -8.266 1 98.75 161 ILE A O 1
ATOM 1256 N N . ALA A 1 162 ? 19.375 -15.852 -8.195 1 98.62 162 ALA A N 1
ATOM 1257 C CA . ALA A 1 162 ? 19.422 -17.266 -8.547 1 98.62 162 ALA A CA 1
ATOM 1258 C C . ALA A 1 162 ? 18.672 -18.109 -7.52 1 98.62 162 ALA A C 1
ATOM 1260 O O . ALA A 1 162 ? 17.875 -18.984 -7.883 1 98.62 162 ALA A O 1
ATOM 1261 N N . GLU A 1 163 ? 18.922 -17.844 -6.293 1 98.69 163 GLU A N 1
ATOM 1262 C CA . GLU A 1 163 ? 18.25 -18.578 -5.219 1 98.69 163 GLU A CA 1
ATOM 1263 C C . GLU A 1 163 ? 16.75 -18.312 -5.23 1 98.69 163 GLU A C 1
ATOM 1265 O O . GLU A 1 163 ? 15.945 -19.219 -5.039 1 98.69 163 GLU A O 1
ATOM 1270 N N . GLY A 1 164 ? 16.375 -17.062 -5.418 1 98.75 164 GLY A N 1
ATOM 1271 C CA . GLY A 1 164 ? 14.969 -16.688 -5.508 1 98.75 164 GLY A CA 1
ATOM 1272 C C . GLY A 1 164 ? 14.25 -17.359 -6.668 1 98.75 164 GLY A C 1
ATOM 1273 O O . GLY A 1 164 ? 13.117 -17.828 -6.52 1 98.75 164 GLY A O 1
ATOM 1274 N N . ALA A 1 165 ? 14.891 -17.375 -7.777 1 98.69 165 ALA A N 1
ATOM 1275 C CA . ALA A 1 165 ? 14.32 -18.016 -8.961 1 98.69 165 ALA A CA 1
ATOM 1276 C C . ALA A 1 165 ? 14.078 -19.5 -8.727 1 98.69 165 ALA A C 1
ATOM 1278 O O . ALA A 1 165 ? 13.039 -20.047 -9.109 1 98.69 165 ALA A O 1
ATOM 1279 N N . ASN A 1 166 ? 15.023 -20.141 -8.094 1 98.5 166 ASN A N 1
ATOM 1280 C CA . ASN A 1 166 ? 14.875 -21.547 -7.777 1 98.5 166 ASN A CA 1
ATOM 1281 C C . ASN A 1 166 ? 13.719 -21.797 -6.816 1 98.5 166 ASN A C 1
ATOM 1283 O O . ASN A 1 166 ? 12.898 -22.688 -7.039 1 98.5 166 ASN A O 1
ATOM 1287 N N . SER A 1 167 ? 13.641 -21.031 -5.773 1 98.69 167 SER A N 1
ATOM 1288 C CA . SER A 1 167 ? 12.547 -21.141 -4.816 1 98.69 167 SER A CA 1
ATOM 1289 C C . SER A 1 167 ? 11.203 -20.891 -5.492 1 98.69 167 SER A C 1
ATOM 1291 O O . SER A 1 167 ? 10.219 -21.578 -5.195 1 98.69 167 SER A O 1
ATOM 1293 N N . TYR A 1 168 ? 11.188 -19.906 -6.367 1 98.88 168 TYR A N 1
ATOM 1294 C CA . TYR A 1 168 ? 9.969 -19.547 -7.082 1 98.88 168 TYR A CA 1
ATOM 1295 C C . TYR A 1 168 ? 9.484 -20.719 -7.941 1 98.88 168 TYR A C 1
ATOM 1297 O O . TYR A 1 168 ? 8.305 -21.078 -7.898 1 98.88 168 TYR A O 1
ATOM 1305 N N . LYS A 1 169 ? 10.344 -21.312 -8.648 1 98.31 169 LYS A N 1
ATOM 1306 C CA . LYS A 1 169 ? 10.016 -22.469 -9.477 1 98.31 169 LYS A CA 1
ATOM 1307 C C . LYS A 1 169 ? 9.438 -23.609 -8.633 1 98.31 169 LYS A C 1
ATOM 1309 O O . LYS A 1 169 ? 8.414 -24.188 -8.992 1 98.31 169 LYS A O 1
ATOM 1314 N N . GLN A 1 170 ? 10.078 -23.875 -7.547 1 98.12 170 GLN A N 1
ATOM 1315 C CA . GLN A 1 170 ? 9.625 -24.953 -6.668 1 98.12 170 GLN A CA 1
ATOM 1316 C C . GLN A 1 170 ? 8.227 -24.672 -6.125 1 98.12 170 GLN A C 1
ATOM 1318 O O . GLN A 1 170 ? 7.375 -25.562 -6.102 1 98.12 170 GLN A O 1
ATOM 1323 N N . ARG A 1 171 ? 8.016 -23.453 -5.703 1 98.31 171 ARG A N 1
ATOM 1324 C CA . ARG A 1 171 ? 6.715 -23.078 -5.152 1 98.31 171 ARG A CA 1
ATOM 1325 C C . ARG A 1 171 ? 5.621 -23.188 -6.207 1 98.31 171 ARG A C 1
ATOM 1327 O O . ARG A 1 171 ? 4.508 -23.625 -5.906 1 98.31 171 ARG A O 1
ATOM 1334 N N . ILE A 1 172 ? 5.902 -22.766 -7.402 1 97.5 172 ILE A N 1
ATOM 1335 C CA . ILE A 1 172 ? 4.941 -22.828 -8.5 1 97.5 172 ILE A CA 1
ATOM 1336 C C . ILE A 1 172 ? 4.586 -24.281 -8.789 1 97.5 172 ILE A C 1
ATOM 1338 O O . ILE A 1 172 ? 3.41 -24.625 -8.953 1 97.5 172 ILE A O 1
ATOM 1342 N N . GLU A 1 173 ? 5.57 -25.109 -8.836 1 95.25 173 GLU A N 1
ATOM 1343 C CA . GLU A 1 173 ? 5.332 -26.531 -9.086 1 95.25 173 GLU A CA 1
ATOM 1344 C C . GLU A 1 173 ? 4.449 -27.141 -8 1 95.25 173 GLU A C 1
ATOM 1346 O O . GLU A 1 173 ? 3.561 -27.953 -8.289 1 95.25 173 GLU A O 1
ATOM 1351 N N . MET A 1 174 ? 4.684 -26.75 -6.82 1 95.69 174 MET A N 1
ATOM 1352 C CA . MET A 1 174 ? 3.859 -27.234 -5.715 1 95.69 174 MET A CA 1
ATOM 1353 C C . MET A 1 174 ? 2.416 -26.766 -5.863 1 95.69 174 MET A C 1
ATOM 1355 O O . MET A 1 174 ? 1.481 -27.531 -5.625 1 95.69 174 MET A O 1
ATOM 1359 N N . LEU A 1 175 ? 2.236 -25.516 -6.254 1 95.38 175 LEU A N 1
ATOM 1360 C CA . LEU A 1 175 ? 0.903 -24.953 -6.422 1 95.38 175 LEU A CA 1
ATOM 1361 C C . LEU A 1 175 ? 0.152 -25.641 -7.551 1 95.38 175 LEU A C 1
ATOM 1363 O O . LEU A 1 175 ? -1.053 -25.891 -7.445 1 95.38 175 LEU A O 1
ATOM 1367 N N . ILE A 1 176 ? 0.849 -25.969 -8.625 1 93.12 176 ILE A N 1
ATOM 1368 C CA . ILE A 1 176 ? 0.245 -26.641 -9.773 1 93.12 176 ILE A CA 1
ATOM 1369 C C . ILE A 1 176 ? -0.166 -28.047 -9.383 1 93.12 176 ILE A C 1
ATOM 1371 O O . ILE A 1 176 ? -1.27 -28.5 -9.711 1 93.12 176 ILE A O 1
ATOM 1375 N N . ASN A 1 177 ? 0.654 -28.734 -8.641 1 88.75 177 ASN A N 1
ATOM 1376 C CA . ASN A 1 177 ? 0.41 -30.109 -8.266 1 88.75 177 ASN A CA 1
ATOM 1377 C C . ASN A 1 177 ? -0.695 -30.219 -7.215 1 88.75 177 ASN A C 1
ATOM 1379 O O . ASN A 1 177 ? -1.414 -31.219 -7.168 1 88.75 177 ASN A O 1
ATOM 1383 N N . SER A 1 178 ? -0.815 -29.328 -6.32 1 82.19 178 SER A N 1
ATOM 1384 C CA . SER A 1 178 ? -1.867 -29.328 -5.309 1 82.19 178 SER A CA 1
ATOM 1385 C C . SER A 1 178 ? -3.24 -29.125 -5.938 1 82.19 178 SER A C 1
ATOM 1387 O O . SER A 1 178 ? -4.254 -29.562 -5.391 1 82.19 178 SER A O 1
ATOM 1389 N N . SER A 1 179 ? -3.377 -28.312 -6.852 1 70.56 179 SER A N 1
ATOM 1390 C CA . SER A 1 179 ? -4.633 -28.047 -7.543 1 70.56 179 SER A CA 1
ATOM 1391 C C . SER A 1 179 ? -5.133 -29.297 -8.273 1 70.56 179 SER A C 1
ATOM 1393 O O . SER A 1 179 ? -6.336 -29.547 -8.328 1 70.56 179 SER A O 1
ATOM 1395 N N . ASN A 1 180 ? -4.219 -29.922 -8.836 1 58.16 180 ASN A N 1
ATOM 1396 C CA . ASN A 1 180 ? -4.57 -31.125 -9.586 1 58.16 180 ASN A CA 1
ATOM 1397 C C . ASN A 1 180 ? -4.941 -32.281 -8.656 1 58.16 180 ASN A C 1
ATOM 1399 O O . ASN A 1 180 ? -5.656 -33.188 -9.062 1 58.16 180 ASN A O 1
ATOM 1403 N N . ALA A 1 181 ? -4.387 -32.281 -7.469 1 53.22 181 ALA A N 1
ATOM 1404 C CA . ALA A 1 181 ? -4.707 -33.344 -6.523 1 53.22 181 ALA A CA 1
ATOM 1405 C C . ALA A 1 181 ? -6.133 -33.188 -6 1 53.22 181 ALA A C 1
ATOM 1407 O O . ALA A 1 181 ? -6.797 -34.188 -5.703 1 53.22 181 ALA A O 1
ATOM 1408 N N . GLY A 1 182 ? -6.613 -32 -5.824 1 46.22 182 GLY A N 1
ATOM 1409 C CA . GLY A 1 182 ? -7.988 -31.875 -5.371 1 46.22 182 GLY A CA 1
ATOM 1410 C C . GLY A 1 182 ? -9.008 -32.344 -6.402 1 46.22 182 GLY A C 1
ATOM 1411 O O . GLY A 1 182 ? -10.195 -32.438 -6.105 1 46.22 182 GLY A O 1
ATOM 1412 N N . ASN A 1 183 ? -8.711 -32.188 -7.652 1 41.19 183 ASN A N 1
ATOM 1413 C CA . ASN A 1 183 ? -9.648 -32.656 -8.664 1 41.19 183 ASN A CA 1
ATOM 1414 C C . ASN A 1 183 ? -9.719 -34.188 -8.68 1 41.19 183 ASN A C 1
ATOM 1416 O O . ASN A 1 183 ? -10.562 -34.781 -9.367 1 41.19 183 ASN A O 1
ATOM 1420 N N . ASN A 1 184 ? -8.734 -34.844 -8.281 1 34.72 184 ASN A N 1
ATOM 1421 C CA . ASN A 1 184 ? -8.828 -36.281 -8.375 1 34.72 184 ASN A CA 1
ATOM 1422 C C . ASN A 1 184 ? -9.711 -36.875 -7.277 1 34.72 184 ASN A C 1
ATOM 1424 O O . ASN A 1 184 ? -9.734 -38.094 -7.066 1 34.72 184 ASN A O 1
ATOM 1428 N N . TRP A 1 185 ? -10.242 -36.031 -6.375 1 32.34 185 TRP A N 1
ATOM 1429 C CA . TRP A 1 185 ? -11.203 -36.812 -5.609 1 32.34 185 TRP A CA 1
ATOM 1430 C C . TRP A 1 185 ? -12.547 -36.875 -6.328 1 32.34 185 TRP A C 1
ATOM 1432 O O . TRP A 1 185 ? -12.969 -35.906 -6.961 1 32.34 185 TRP A O 1
ATOM 1442 N N . MET B 1 1 ? -2.131 37.406 7.961 1 38.78 1 MET B N 1
ATOM 1443 C CA . MET B 1 1 ? -1.788 36 7.754 1 38.78 1 MET B CA 1
ATOM 1444 C C . MET B 1 1 ? -0.276 35.812 7.742 1 38.78 1 MET B C 1
ATOM 1446 O O . MET B 1 1 ? 0.424 36.406 6.918 1 38.78 1 MET B O 1
ATOM 1450 N N . ASN B 1 2 ? 0.355 35.688 8.859 1 43.78 2 ASN B N 1
ATOM 1451 C CA . ASN B 1 2 ? 1.806 35.719 9.008 1 43.78 2 ASN B CA 1
ATOM 1452 C C . ASN B 1 2 ? 2.504 34.875 7.934 1 43.78 2 ASN B C 1
ATOM 1454 O O . ASN B 1 2 ? 2.35 33.656 7.887 1 43.78 2 ASN B O 1
ATOM 1458 N N . LYS B 1 3 ? 2.779 35.406 6.75 1 51.66 3 LYS B N 1
ATOM 1459 C CA . LYS B 1 3 ? 3.428 35 5.512 1 51.66 3 LYS B CA 1
ATOM 1460 C C . LYS B 1 3 ? 4.543 33.969 5.789 1 51.66 3 LYS B C 1
ATOM 1462 O O . LYS B 1 3 ? 4.957 33.25 4.895 1 51.66 3 LYS B O 1
ATOM 1467 N N . ASP B 1 4 ? 5.047 34 6.973 1 56.66 4 ASP B N 1
ATOM 1468 C CA . ASP B 1 4 ? 6.289 33.312 7.32 1 56.66 4 ASP B CA 1
ATOM 1469 C C . ASP B 1 4 ? 6.012 31.922 7.883 1 56.66 4 ASP B C 1
ATOM 1471 O O . ASP B 1 4 ? 6.941 31.203 8.25 1 56.66 4 ASP B O 1
ATOM 1475 N N . LEU B 1 5 ? 4.602 31.609 8.062 1 66 5 LEU B N 1
ATOM 1476 C CA . LEU B 1 5 ? 4.305 30.406 8.836 1 66 5 LEU B CA 1
ATOM 1477 C C . LEU B 1 5 ? 4.348 29.172 7.957 1 66 5 LEU B C 1
ATOM 1479 O O . LEU B 1 5 ? 3.701 29.125 6.91 1 66 5 LEU B O 1
ATOM 1483 N N . ARG B 1 6 ? 5.281 28.344 8.289 1 79.56 6 ARG B N 1
ATOM 1484 C CA . ARG B 1 6 ? 5.285 27.047 7.609 1 79.56 6 ARG B CA 1
ATOM 1485 C C . ARG B 1 6 ? 3.959 26.328 7.805 1 79.56 6 ARG B C 1
ATOM 1487 O O . ARG B 1 6 ? 3.377 26.359 8.891 1 79.56 6 ARG B O 1
ATOM 1494 N N . LYS B 1 7 ? 3.42 25.828 6.758 1 92.88 7 LYS B N 1
ATOM 1495 C CA . LYS B 1 7 ? 2.078 25.25 6.77 1 92.88 7 LYS B CA 1
ATOM 1496 C C . LYS B 1 7 ? 2.133 23.75 6.98 1 92.88 7 LYS B C 1
ATOM 1498 O O . LYS B 1 7 ? 3.102 23.094 6.59 1 92.88 7 LYS B O 1
ATOM 1503 N N . VAL B 1 8 ? 1.107 23.25 7.699 1 97.75 8 VAL B N 1
ATOM 1504 C CA . VAL B 1 8 ? 0.812 21.828 7.656 1 97.75 8 VAL B CA 1
ATOM 1505 C C . VAL B 1 8 ? 0.185 21.469 6.312 1 97.75 8 VAL B C 1
ATOM 1507 O O . VAL B 1 8 ? -0.87 21.984 5.949 1 97.75 8 VAL B O 1
ATOM 1510 N N . VAL B 1 9 ? 0.842 20.656 5.586 1 98.12 9 VAL B N 1
ATOM 1511 C CA . VAL B 1 9 ? 0.363 20.25 4.266 1 98.12 9 VAL B CA 1
ATOM 1512 C C . VAL B 1 9 ? -0.394 18.938 4.363 1 98.12 9 VAL B C 1
ATOM 1514 O O . VAL B 1 9 ? 0.149 17.938 4.844 1 98.12 9 VAL B O 1
ATOM 1517 N N . ILE B 1 10 ? -1.667 18.938 3.949 1 98.81 10 ILE B N 1
ATOM 1518 C CA . ILE B 1 10 ? -2.494 17.734 3.902 1 98.81 10 ILE B CA 1
ATOM 1519 C C . ILE B 1 10 ? -2.648 17.266 2.457 1 98.81 10 ILE B C 1
ATOM 1521 O O . ILE B 1 10 ? -3.209 17.984 1.623 1 98.81 10 ILE B O 1
ATOM 1525 N N . LEU B 1 11 ? -2.08 16.141 2.178 1 98.75 11 LEU B N 1
ATOM 1526 C CA . LEU B 1 11 ? -2.359 15.453 0.926 1 98.75 11 LEU B CA 1
ATOM 1527 C C . LEU B 1 11 ? -3.578 14.547 1.066 1 98.75 11 LEU B C 1
ATOM 1529 O O . LEU B 1 11 ? -3.506 13.5 1.71 1 98.75 11 LEU B O 1
ATOM 1533 N N . LEU B 1 12 ? -4.66 15 0.484 1 98.75 12 LEU B N 1
ATOM 1534 C CA . LEU B 1 12 ? -5.91 14.25 0.504 1 98.75 12 LEU B CA 1
ATOM 1535 C C . LEU B 1 12 ? -6.031 13.367 -0.731 1 98.75 12 LEU B C 1
ATOM 1537 O O . LEU B 1 12 ? -5.91 13.844 -1.86 1 98.75 12 LEU B O 1
ATOM 1541 N N . ALA B 1 13 ? -6.145 12.055 -0.514 1 98.62 13 ALA B N 1
ATOM 1542 C CA . ALA B 1 13 ? -6.352 11.102 -1.6 1 98.62 13 ALA B CA 1
ATOM 1543 C C . ALA B 1 13 ? -7.637 10.312 -1.396 1 98.62 13 ALA B C 1
ATOM 1545 O O . ALA B 1 13 ? -7.648 9.305 -0.684 1 98.62 13 ALA B O 1
ATOM 1546 N N . HIS B 1 14 ? -8.648 10.75 -2.055 1 98.06 14 HIS B N 1
ATOM 1547 C CA . HIS B 1 14 ? -9.961 10.117 -2.049 1 98.06 14 HIS B CA 1
ATOM 1548 C C . HIS B 1 14 ? -10.586 10.133 -3.439 1 98.06 14 HIS B C 1
ATOM 1550 O O . HIS B 1 14 ? -10.852 11.203 -3.994 1 98.06 14 HIS B O 1
ATOM 1556 N N . PRO B 1 15 ? -10.891 9 -3.992 1 95.81 15 PRO B N 1
ATOM 1557 C CA . PRO B 1 15 ? -11.383 8.969 -5.375 1 95.81 15 PRO B CA 1
ATOM 1558 C C . PRO B 1 15 ? -12.773 9.578 -5.52 1 95.81 15 PRO B C 1
ATOM 1560 O O . PRO B 1 15 ? -13.156 10.008 -6.609 1 95.81 15 PRO B O 1
ATOM 1563 N N . ASN B 1 16 ? -13.602 9.562 -4.469 1 94.44 16 ASN B N 1
ATOM 1564 C CA . ASN B 1 16 ? -14.945 10.125 -4.465 1 94.44 16 ASN B CA 1
ATOM 1565 C C . ASN B 1 16 ? -15.242 10.883 -3.172 1 94.44 16 ASN B C 1
ATOM 1567 O O . ASN B 1 16 ? -16.109 10.484 -2.402 1 94.44 16 ASN B O 1
ATOM 1571 N N . ILE B 1 17 ? -14.617 12.016 -3.07 1 94.81 17 ILE B N 1
ATOM 1572 C CA . ILE B 1 17 ? -14.695 12.781 -1.83 1 94.81 17 ILE B CA 1
ATOM 1573 C C . ILE B 1 17 ? -16.109 13.312 -1.648 1 94.81 17 ILE B C 1
ATOM 1575 O O . ILE B 1 17 ? -16.609 13.422 -0.521 1 94.81 17 ILE B O 1
ATOM 1579 N N . LYS B 1 18 ? -16.797 13.648 -2.666 1 90.94 18 LYS B N 1
ATOM 1580 C CA . LYS B 1 18 ? -18.141 14.203 -2.596 1 90.94 18 LYS B CA 1
ATOM 1581 C C . LYS B 1 18 ? -19.125 13.203 -1.984 1 90.94 18 LYS B C 1
ATOM 1583 O O . LYS B 1 18 ? -20.094 13.594 -1.33 1 90.94 18 LYS B O 1
ATOM 1588 N N . GLY B 1 19 ? -18.828 11.914 -2.16 1 92.56 19 GLY B N 1
ATOM 1589 C CA . GLY B 1 19 ? -19.703 10.875 -1.627 1 92.56 19 GLY B CA 1
ATOM 1590 C C . GLY B 1 19 ? -19.266 10.375 -0.262 1 92.56 19 GLY B C 1
ATOM 1591 O O . GLY B 1 19 ? -19.953 9.555 0.355 1 92.56 19 GLY B O 1
ATOM 1592 N N . SER B 1 20 ? -18.094 10.922 0.197 1 94.06 20 SER B N 1
ATOM 1593 C CA . SER B 1 20 ? -17.562 10.453 1.466 1 94.06 20 SER B CA 1
ATOM 1594 C C . SER B 1 20 ? -18.031 11.32 2.627 1 94.06 20 SER B C 1
ATOM 1596 O O . SER B 1 20 ? -17.734 12.516 2.672 1 94.06 20 SER B O 1
ATOM 1598 N N . GLN B 1 21 ? -18.641 10.734 3.588 1 93.88 21 GLN B N 1
ATOM 1599 C CA . GLN B 1 21 ? -19.078 11.469 4.766 1 93.88 21 GLN B CA 1
ATOM 1600 C C . GLN B 1 21 ? -17.922 11.68 5.746 1 93.88 21 GLN B C 1
ATOM 1602 O O . GLN B 1 21 ? -17.719 12.797 6.234 1 93.88 21 GLN B O 1
ATOM 1607 N N . ALA B 1 22 ? -17.188 10.648 5.945 1 97.81 22 ALA B N 1
ATOM 1608 C CA . ALA B 1 22 ? -16.172 10.672 6.988 1 97.81 22 ALA B CA 1
ATOM 1609 C C . ALA B 1 22 ? -14.992 11.555 6.578 1 97.81 22 ALA B C 1
ATOM 1611 O O . ALA B 1 22 ? -14.656 12.516 7.273 1 97.81 22 ALA B O 1
ATOM 1612 N N . ASN B 1 23 ? -14.445 11.281 5.41 1 98.5 23 ASN B N 1
ATOM 1613 C CA . ASN B 1 23 ? -13.266 12.031 5 1 98.5 23 ASN B CA 1
ATOM 1614 C C . ASN B 1 23 ? -13.602 13.492 4.73 1 98.5 23 ASN B C 1
ATOM 1616 O O . ASN B 1 23 ? -12.781 14.375 4.969 1 98.5 23 ASN B O 1
ATOM 1620 N N . LYS B 1 24 ? -14.766 13.75 4.219 1 97.88 24 LYS B N 1
ATOM 1621 C CA . LYS B 1 24 ? -15.211 15.133 4.039 1 97.88 24 LYS B CA 1
ATOM 1622 C C . LYS B 1 24 ? -15.312 15.852 5.379 1 97.88 24 LYS B C 1
ATOM 1624 O O . LYS B 1 24 ? -14.828 16.969 5.523 1 97.88 24 LYS B O 1
ATOM 1629 N N . ALA B 1 25 ? -15.945 15.227 6.371 1 98.31 25 ALA B N 1
ATOM 1630 C CA . ALA B 1 25 ? -16.094 15.828 7.695 1 98.31 25 ALA B CA 1
ATOM 1631 C C . ALA B 1 25 ? -14.734 16.109 8.328 1 98.31 25 ALA B C 1
ATOM 1633 O O . ALA B 1 25 ? -14.531 17.156 8.953 1 98.31 25 ALA B O 1
ATOM 1634 N N . LEU B 1 26 ? -13.82 15.18 8.156 1 98.81 26 LEU B N 1
ATOM 1635 C CA . LEU B 1 26 ? -12.477 15.344 8.711 1 98.81 26 LEU B CA 1
ATOM 1636 C C . LEU B 1 26 ? -11.766 16.531 8.07 1 98.81 26 LEU B C 1
ATOM 1638 O O . LEU B 1 26 ? -11.195 17.359 8.773 1 98.81 26 LEU B O 1
ATOM 1642 N N . ILE B 1 27 ? -11.812 16.578 6.746 1 98.38 27 ILE B N 1
ATOM 1643 C CA . ILE B 1 27 ? -11.109 17.656 6.066 1 98.38 27 ILE B CA 1
ATOM 1644 C C . ILE B 1 27 ? -11.773 19 6.391 1 98.38 27 ILE B C 1
ATOM 1646 O O . ILE B 1 27 ? -11.086 20 6.566 1 98.38 27 ILE B O 1
ATOM 1650 N N . ASP B 1 28 ? -13.094 19.062 6.457 1 97.56 28 ASP B N 1
ATOM 1651 C CA . ASP B 1 28 ? -13.828 20.281 6.789 1 97.56 28 ASP B CA 1
ATOM 1652 C C . ASP B 1 28 ? -13.445 20.797 8.172 1 97.56 28 ASP B C 1
ATOM 1654 O O . ASP B 1 28 ? -13.438 22 8.406 1 97.56 28 ASP B O 1
ATOM 1658 N N . ALA B 1 29 ? -13.109 19.922 9.086 1 98.12 29 ALA B N 1
ATOM 1659 C CA . ALA B 1 29 ? -12.789 20.281 10.461 1 98.12 29 ALA B CA 1
ATOM 1660 C C . ALA B 1 29 ? -11.477 21.047 10.539 1 98.12 29 ALA B C 1
ATOM 1662 O O . ALA B 1 29 ? -11.227 21.766 11.516 1 98.12 29 ALA B O 1
ATOM 1663 N N . VAL B 1 30 ? -10.625 20.922 9.477 1 98.19 30 VAL B N 1
ATOM 1664 C CA . VAL B 1 30 ? -9.281 21.438 9.688 1 98.19 30 VAL B CA 1
ATOM 1665 C C . VAL B 1 30 ? -8.914 22.391 8.547 1 98.19 30 VAL B C 1
ATOM 1667 O O . VAL B 1 30 ? -7.934 23.125 8.641 1 98.19 30 VAL B O 1
ATOM 1670 N N . SER B 1 31 ? -9.719 22.406 7.453 1 97.31 31 SER B N 1
ATOM 1671 C CA . SER B 1 31 ? -9.336 23.109 6.234 1 97.31 31 SER B CA 1
ATOM 1672 C C . SER B 1 31 ? -9.305 24.625 6.449 1 97.31 31 SER B C 1
ATOM 1674 O O . SER B 1 31 ? -8.578 25.328 5.762 1 97.31 31 SER B O 1
ATOM 1676 N N . ASP B 1 32 ? -10.023 25.156 7.441 1 95.44 32 ASP B N 1
ATOM 1677 C CA . ASP B 1 32 ? -10.125 26.594 7.645 1 95.44 32 ASP B CA 1
ATOM 1678 C C . ASP B 1 32 ? -9.125 27.078 8.688 1 95.44 32 ASP B C 1
ATOM 1680 O O . ASP B 1 32 ? -9.016 28.281 8.945 1 95.44 32 ASP B O 1
ATOM 1684 N N . ILE B 1 33 ? -8.414 26.188 9.273 1 95.94 33 ILE B N 1
ATOM 1685 C CA . ILE B 1 33 ? -7.41 26.562 10.258 1 95.94 33 ILE B CA 1
ATOM 1686 C C . ILE B 1 33 ? -6.258 27.281 9.562 1 95.94 33 ILE B C 1
ATOM 1688 O O . ILE B 1 33 ? -5.734 26.812 8.547 1 95.94 33 ILE B O 1
ATOM 1692 N N . GLU B 1 34 ? -5.887 28.422 10.125 1 93.88 34 GLU B N 1
ATOM 1693 C CA . GLU B 1 34 ? -4.723 29.141 9.602 1 93.88 34 GLU B CA 1
ATOM 1694 C C . GLU B 1 34 ? -3.459 28.297 9.719 1 93.88 34 GLU B C 1
ATOM 1696 O O . GLU B 1 34 ? -3.201 27.688 10.766 1 93.88 34 GLU B O 1
ATOM 1701 N N . GLY B 1 35 ? -2.789 28.141 8.641 1 94.38 35 GLY B N 1
ATOM 1702 C CA . GLY B 1 35 ? -1.567 27.344 8.664 1 94.38 35 GLY B CA 1
ATOM 1703 C C . GLY B 1 35 ? -1.739 25.953 8.078 1 94.38 35 GLY B C 1
ATOM 1704 O O . GLY B 1 35 ? -0.833 25.125 8.156 1 94.38 35 GLY B O 1
ATOM 1705 N N . VAL B 1 36 ? -2.938 25.719 7.547 1 97.56 36 VAL B N 1
ATOM 1706 C CA . VAL B 1 36 ? -3.203 24.422 6.914 1 97.56 36 VAL B CA 1
ATOM 1707 C C . VAL B 1 36 ? -3.381 24.625 5.41 1 97.56 36 VAL B C 1
ATOM 1709 O O . VAL B 1 36 ? -4.039 25.562 4.973 1 97.56 36 VAL B O 1
ATOM 1712 N N . ALA B 1 37 ? -2.721 23.844 4.629 1 97.75 37 ALA B N 1
ATOM 1713 C CA . ALA B 1 37 ? -2.924 23.781 3.186 1 97.75 37 ALA B CA 1
ATOM 1714 C C . ALA B 1 37 ? -3.355 22.375 2.762 1 97.75 37 ALA B C 1
ATOM 1716 O O . ALA B 1 37 ? -2.676 21.391 3.061 1 97.75 37 ALA B O 1
ATOM 1717 N N . VAL B 1 38 ? -4.508 22.312 2.086 1 98.19 38 VAL B N 1
ATOM 1718 C CA . VAL B 1 38 ? -5.047 21.031 1.655 1 98.19 38 VAL B CA 1
ATOM 1719 C C . VAL B 1 38 ? -4.867 20.875 0.147 1 98.19 38 VAL B C 1
ATOM 1721 O O . VAL B 1 38 ? -5.211 21.766 -0.622 1 98.19 38 VAL B O 1
ATOM 1724 N N . PHE B 1 39 ? -4.285 19.781 -0.24 1 98.19 39 PHE B N 1
ATOM 1725 C CA . PHE B 1 39 ? -4.176 19.406 -1.645 1 98.19 39 PHE B CA 1
ATOM 1726 C C . PHE B 1 39 ? -4.895 18.094 -1.911 1 98.19 39 PHE B C 1
ATOM 1728 O O . PHE B 1 39 ? -4.445 17.031 -1.468 1 98.19 39 PHE B O 1
ATOM 1735 N N . ASN B 1 40 ? -5.988 18.172 -2.598 1 97.88 40 ASN B N 1
ATOM 1736 C CA . ASN B 1 40 ? -6.676 16.953 -3.031 1 97.88 40 ASN B CA 1
ATOM 1737 C C . ASN B 1 40 ? -6.078 16.391 -4.316 1 97.88 40 ASN B C 1
ATOM 1739 O O . ASN B 1 40 ? -6.285 16.953 -5.398 1 97.88 40 ASN B O 1
ATOM 1743 N N . LEU B 1 41 ? -5.426 15.281 -4.211 1 97.94 41 LEU B N 1
ATOM 1744 C CA . LEU B 1 41 ? -4.672 14.727 -5.328 1 97.94 41 LEU B CA 1
ATOM 1745 C C . LEU B 1 41 ? -5.594 14.422 -6.504 1 97.94 41 LEU B C 1
ATOM 1747 O O . LEU B 1 41 ? -5.199 14.578 -7.664 1 97.94 41 LEU B O 1
ATOM 1751 N N . TYR B 1 42 ? -6.832 14.039 -6.258 1 97.31 42 TYR B N 1
ATOM 1752 C CA . TYR B 1 42 ? -7.766 13.641 -7.305 1 97.31 42 TYR B CA 1
ATOM 1753 C C . TYR B 1 42 ? -8.375 14.859 -7.984 1 97.31 42 TYR B C 1
ATOM 1755 O O . TYR B 1 42 ? -9.008 14.734 -9.039 1 97.31 42 TYR B O 1
ATOM 1763 N N . GLU B 1 43 ? -8.164 16.016 -7.441 1 96.62 43 GLU B N 1
ATOM 1764 C CA . GLU B 1 43 ? -8.719 17.234 -8.031 1 96.62 43 GLU B CA 1
ATOM 1765 C C . GLU B 1 43 ? -7.641 18.062 -8.719 1 96.62 43 GLU B C 1
ATOM 1767 O O . GLU B 1 43 ? -7.941 19.047 -9.391 1 96.62 43 GLU B O 1
ATOM 1772 N N . LEU B 1 44 ? -6.402 17.672 -8.531 1 97.19 44 LEU B N 1
ATOM 1773 C CA . LEU B 1 44 ? -5.293 18.328 -9.211 1 97.19 44 LEU B CA 1
ATOM 1774 C C . LEU B 1 44 ? -5.094 17.75 -10.617 1 97.19 44 LEU B C 1
ATOM 1776 O O . LEU B 1 44 ? -5.324 16.562 -10.836 1 97.19 44 LEU B O 1
ATOM 1780 N N . SER B 1 45 ? -4.637 18.625 -11.516 1 95.94 45 SER B N 1
ATOM 1781 C CA . SER B 1 45 ? -4.215 18.094 -12.812 1 95.94 45 SER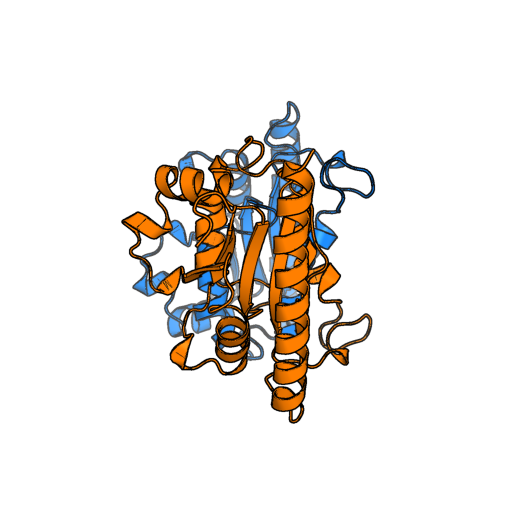 B CA 1
ATOM 1782 C C . SER B 1 45 ? -2.969 17.234 -12.68 1 95.94 45 SER B C 1
ATOM 1784 O O . SER B 1 45 ? -2.18 17.406 -11.75 1 95.94 45 SER B O 1
ATOM 1786 N N . GLU B 1 46 ? -2.857 16.266 -13.578 1 92.44 46 GLU B N 1
ATOM 1787 C CA . GLU B 1 46 ? -1.721 15.352 -13.508 1 92.44 46 GLU B CA 1
ATOM 1788 C C . GLU B 1 46 ? -0.399 16.109 -13.547 1 92.44 46 GLU B C 1
ATOM 1790 O O . GLU B 1 46 ? 0.564 15.727 -12.883 1 92.44 46 GLU B O 1
ATOM 1795 N N . ASP B 1 47 ? -0.331 17.234 -14.312 1 94.12 47 ASP B N 1
ATOM 1796 C CA . ASP B 1 47 ? 0.891 18.016 -14.469 1 94.12 47 ASP B CA 1
ATOM 1797 C C . ASP B 1 47 ? 1.283 18.688 -13.148 1 94.12 47 ASP B C 1
ATOM 1799 O O . ASP B 1 47 ? 2.459 18.969 -12.922 1 94.12 47 ASP B O 1
ATOM 1803 N N . ILE B 1 48 ? 0.279 18.844 -12.328 1 94.44 48 ILE B N 1
ATOM 1804 C CA . ILE B 1 48 ? 0.538 19.438 -11.031 1 94.44 48 ILE B CA 1
ATOM 1805 C C . ILE B 1 48 ? 0.741 18.359 -9.984 1 94.44 48 ILE B C 1
ATOM 1807 O O . ILE B 1 48 ? 1.705 18.391 -9.219 1 94.44 48 ILE B O 1
ATOM 1811 N N . ALA B 1 49 ? -0.097 17.359 -10.062 1 96.75 49 ALA B N 1
ATOM 1812 C CA . ALA B 1 49 ? -0.132 16.312 -9.039 1 96.75 49 ALA B CA 1
ATOM 1813 C C . ALA B 1 49 ? 1.185 15.547 -9 1 96.75 49 ALA B C 1
ATOM 1815 O O . ALA B 1 49 ? 1.577 15.031 -7.945 1 96.75 49 ALA B O 1
ATOM 1816 N N . PHE B 1 50 ? 1.911 15.539 -10.078 1 98 50 PHE B N 1
ATOM 1817 C CA . PHE B 1 50 ? 3.113 14.711 -10.125 1 98 50 PHE B CA 1
ATOM 1818 C C . PHE B 1 50 ? 4.324 15.539 -10.539 1 98 50 PHE B C 1
ATOM 1820 O O . PHE B 1 50 ? 5.312 15 -11.031 1 98 50 PHE B O 1
ATOM 1827 N N . ASN B 1 51 ? 4.203 16.891 -10.414 1 98.06 51 ASN B N 1
ATOM 1828 C CA . ASN B 1 51 ? 5.312 17.812 -10.656 1 98.06 51 ASN B CA 1
ATOM 1829 C C . ASN B 1 51 ? 6.285 17.828 -9.477 1 98.06 51 ASN B C 1
ATOM 1831 O O . ASN B 1 51 ? 6.023 18.469 -8.461 1 98.06 51 ASN B O 1
ATOM 1835 N N . VAL B 1 52 ? 7.406 17.234 -9.617 1 98.06 52 VAL B N 1
ATOM 1836 C CA . VAL B 1 52 ? 8.375 17.047 -8.539 1 98.06 52 VAL B CA 1
ATOM 1837 C C . VAL B 1 52 ? 8.859 18.391 -8.039 1 98.06 52 VAL B C 1
ATOM 1839 O O . VAL B 1 52 ? 8.961 18.625 -6.832 1 98.06 52 VAL B O 1
ATOM 1842 N N . ASP B 1 53 ? 9.148 19.312 -8.961 1 97.31 53 ASP B N 1
ATOM 1843 C CA . ASP B 1 53 ? 9.664 20.625 -8.578 1 97.31 53 ASP B CA 1
ATOM 1844 C C . ASP B 1 53 ? 8.648 21.391 -7.738 1 97.31 53 ASP B C 1
ATOM 1846 O O . ASP B 1 53 ? 9.008 22 -6.727 1 97.31 53 ASP B O 1
ATOM 1850 N N . GLU B 1 54 ? 7.434 21.344 -8.141 1 97 54 GLU B N 1
ATOM 1851 C CA . GLU B 1 54 ? 6.379 22.031 -7.398 1 97 54 GLU B CA 1
ATOM 1852 C C . GLU B 1 54 ? 6.215 21.438 -6.004 1 97 54 GLU B C 1
ATOM 1854 O O . GLU B 1 54 ? 6.133 22.172 -5.02 1 97 54 GLU B O 1
ATOM 1859 N N . TRP B 1 55 ? 6.207 20.156 -5.887 1 98 55 TRP B N 1
ATOM 1860 C CA . TRP B 1 55 ? 6.027 19.516 -4.59 1 98 55 TRP B CA 1
ATOM 1861 C C . TRP B 1 55 ? 7.262 19.703 -3.713 1 98 55 TRP B C 1
ATOM 1863 O O . TRP B 1 55 ? 7.148 19.812 -2.488 1 98 55 TRP B O 1
ATOM 1873 N N . SER B 1 56 ? 8.414 19.703 -4.332 1 97.56 56 SER B N 1
ATOM 1874 C CA . SER B 1 56 ? 9.617 20.016 -3.566 1 97.56 56 SER B CA 1
ATOM 1875 C C . SER B 1 56 ? 9.492 21.359 -2.859 1 97.56 56 SER B C 1
ATOM 1877 O O . SER B 1 56 ? 9.82 21.469 -1.676 1 97.56 56 SER B O 1
ATOM 1879 N N . LYS B 1 57 ? 8.984 22.344 -3.537 1 96.62 57 LYS B N 1
ATOM 1880 C CA . LYS B 1 57 ? 8.773 23.656 -2.949 1 96.62 57 LYS B CA 1
ATOM 1881 C C . LYS B 1 57 ? 7.711 23.609 -1.856 1 96.62 57 LYS B C 1
ATOM 1883 O O . LYS B 1 57 ? 7.93 24.109 -0.749 1 96.62 57 LYS B O 1
ATOM 1888 N N . ILE B 1 58 ? 6.574 22.969 -2.145 1 96.88 58 ILE B N 1
ATOM 1889 C CA . ILE B 1 58 ? 5.445 22.891 -1.225 1 96.88 58 ILE B CA 1
ATOM 1890 C C . ILE B 1 58 ? 5.875 22.203 0.068 1 96.88 58 ILE B C 1
ATOM 1892 O O . ILE B 1 58 ? 5.637 22.719 1.163 1 96.88 58 ILE B O 1
ATOM 1896 N N . ILE B 1 59 ? 6.59 21.078 -0.063 1 97.56 59 ILE B N 1
ATOM 1897 C CA . ILE B 1 59 ? 6.953 20.25 1.09 1 97.56 59 ILE B CA 1
ATOM 1898 C C . ILE B 1 59 ? 8.102 20.922 1.848 1 97.56 59 ILE B C 1
ATOM 1900 O O . ILE B 1 59 ? 8.164 20.859 3.078 1 97.56 59 ILE B O 1
ATOM 1904 N N . SER B 1 60 ? 9.008 21.531 1.101 1 96.31 60 SER B N 1
ATOM 1905 C CA . SER B 1 60 ? 10.102 22.234 1.764 1 96.31 60 SER B CA 1
ATOM 1906 C C . SER B 1 60 ? 9.586 23.328 2.691 1 96.31 60 SER B C 1
ATOM 1908 O O . SER B 1 60 ? 10.141 23.547 3.77 1 96.31 60 SER B O 1
ATOM 1910 N N . ASP B 1 61 ? 8.539 23.938 2.322 1 94.56 61 ASP B N 1
ATOM 1911 C CA . ASP B 1 61 ? 7.984 25.031 3.092 1 94.56 61 ASP B CA 1
ATOM 1912 C C . ASP B 1 61 ? 7.008 24.531 4.152 1 94.56 61 ASP B C 1
ATOM 1914 O O . ASP B 1 61 ? 6.527 25.312 4.98 1 94.56 61 ASP B O 1
ATOM 1918 N N . ALA B 1 62 ? 6.711 23.266 4.176 1 96.81 62 ALA B N 1
ATOM 1919 C CA . ALA B 1 62 ? 5.746 22.688 5.117 1 96.81 62 ALA B CA 1
ATOM 1920 C C . ALA B 1 62 ? 6.387 22.469 6.48 1 96.81 62 ALA B C 1
ATOM 1922 O O . ALA B 1 62 ? 7.578 22.156 6.574 1 96.81 62 ALA B O 1
ATOM 1923 N N . SER B 1 63 ? 5.59 22.641 7.512 1 96 63 SER B N 1
ATOM 1924 C CA . SER B 1 63 ? 6.047 22.297 8.859 1 96 63 SER B CA 1
ATOM 1925 C C . SER B 1 63 ? 5.766 20.828 9.18 1 96 63 SER B C 1
ATOM 1927 O O . SER B 1 63 ? 6.434 20.25 10.031 1 96 63 SER B O 1
ATOM 1929 N N . ALA B 1 64 ? 4.766 20.281 8.531 1 97.94 64 ALA B N 1
ATOM 1930 C CA . ALA B 1 64 ? 4.352 18.875 8.672 1 97.94 64 ALA B CA 1
ATOM 1931 C C . ALA B 1 64 ? 3.592 18.406 7.438 1 97.94 64 ALA B C 1
ATOM 1933 O O . ALA B 1 64 ? 3.09 19.219 6.656 1 97.94 64 ALA B O 1
ATOM 1934 N N . VAL B 1 65 ? 3.611 17.141 7.289 1 98.62 65 VAL B N 1
ATOM 1935 C CA . VAL B 1 65 ? 2.883 16.531 6.184 1 98.62 65 VAL B CA 1
ATOM 1936 C C . VAL B 1 65 ? 1.87 15.523 6.727 1 98.62 65 VAL B C 1
ATOM 1938 O O . VAL B 1 65 ? 2.18 14.75 7.641 1 98.62 65 VAL B O 1
ATOM 1941 N N . ILE B 1 66 ? 0.675 15.539 6.227 1 98.88 66 ILE B N 1
ATOM 1942 C CA . ILE B 1 66 ? -0.377 14.586 6.574 1 98.88 66 ILE B CA 1
ATOM 1943 C C . ILE B 1 66 ? -0.897 13.914 5.309 1 98.88 66 ILE B C 1
ATOM 1945 O O . ILE B 1 66 ? -1.208 14.586 4.32 1 98.88 66 ILE B O 1
ATOM 1949 N N . TYR B 1 67 ? -0.884 12.609 5.254 1 98.94 67 TYR B N 1
ATOM 1950 C CA . TYR B 1 67 ? -1.656 11.859 4.27 1 98.94 67 TYR B CA 1
ATOM 1951 C C . TYR B 1 67 ? -3.049 11.539 4.797 1 98.94 67 TYR B C 1
ATOM 1953 O O . TYR B 1 67 ? -3.191 10.883 5.832 1 98.94 67 TYR B O 1
ATOM 1961 N N . GLN B 1 68 ? -4.043 12.031 4.176 1 98.94 68 GLN B N 1
ATOM 1962 C CA . GLN B 1 68 ? -5.418 11.672 4.52 1 98.94 68 GLN B CA 1
ATOM 1963 C C . GLN B 1 68 ? -6.066 10.852 3.408 1 98.94 68 GLN B C 1
ATOM 1965 O O . GLN B 1 68 ? -6.051 11.25 2.242 1 98.94 68 GLN B O 1
ATOM 1970 N N . PHE B 1 69 ? -6.664 9.727 3.758 1 98.88 69 PHE B N 1
ATOM 1971 C CA . PHE B 1 69 ? -7.27 8.844 2.771 1 98.88 69 PHE B CA 1
ATOM 1972 C C . PHE B 1 69 ? -8.203 7.84 3.443 1 98.88 69 PHE B C 1
ATOM 1974 O O . PHE B 1 69 ? -8.102 7.609 4.648 1 98.88 69 PHE B O 1
ATOM 1981 N N . PRO B 1 70 ? -9.211 7.277 2.695 1 98.62 70 PRO B N 1
ATOM 1982 C CA . PRO B 1 70 ? -9.906 6.09 3.191 1 98.62 70 PRO B CA 1
ATOM 1983 C C . PRO B 1 70 ? -9.039 4.84 3.164 1 98.62 70 PRO B C 1
ATOM 1985 O O . PRO B 1 70 ? -8.195 4.688 2.273 1 98.62 70 PRO B O 1
ATOM 1988 N N . PHE B 1 71 ? -9.18 3.961 4.055 1 98.31 71 PHE B N 1
ATOM 1989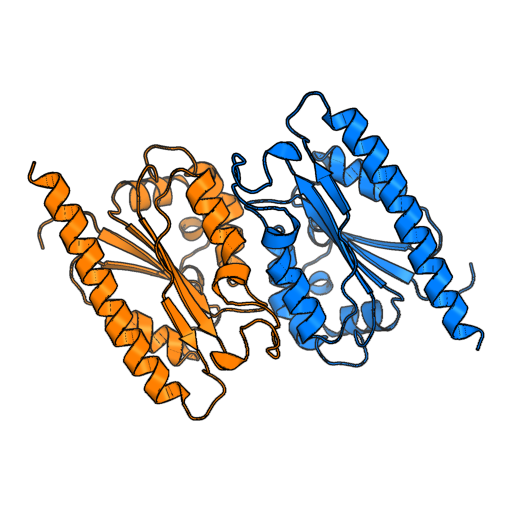 C CA . PHE B 1 71 ? -8.352 2.766 4.168 1 98.31 71 PHE B CA 1
ATOM 1990 C C . PHE B 1 71 ? -8.875 1.655 3.266 1 98.31 71 PHE B C 1
ATOM 1992 O O . PHE B 1 71 ? -9.492 0.7 3.744 1 98.31 71 PHE B O 1
ATOM 1999 N N . TYR B 1 72 ? -8.617 1.668 1.979 1 97.38 72 TYR B N 1
ATOM 2000 C CA . TYR B 1 72 ? -9.039 0.687 0.983 1 97.38 72 TYR B CA 1
ATOM 2001 C C . TYR B 1 72 ? -8 -0.426 0.849 1 97.38 72 TYR B C 1
ATOM 2003 O O . TYR B 1 72 ? -6.844 -0.169 0.517 1 97.38 72 TYR B O 1
ATOM 2011 N N . TRP B 1 73 ? -8.484 -1.659 1.15 1 97.44 73 TRP B N 1
ATOM 2012 C CA . TRP B 1 73 ? -7.625 -2.834 1.059 1 97.44 73 TRP B CA 1
ATOM 2013 C C . TRP B 1 73 ? -6.344 -2.637 1.863 1 97.44 73 TRP B C 1
ATOM 2015 O O . TRP B 1 73 ? -5.246 -2.873 1.359 1 97.44 73 TRP B O 1
ATOM 2025 N N . MET B 1 74 ? -6.59 -2.088 3.031 1 97.5 74 MET B N 1
ATOM 2026 C CA . MET B 1 74 ? -5.578 -1.958 4.078 1 97.5 74 MET B CA 1
ATOM 2027 C C . MET B 1 74 ? -4.453 -1.033 3.631 1 97.5 74 MET B C 1
ATOM 2029 O O . MET B 1 74 ? -3.289 -1.256 3.975 1 97.5 74 MET B O 1
ATOM 2033 N N . SER B 1 75 ? -4.801 -0.081 2.77 1 98.38 75 SER B N 1
ATOM 2034 C CA . SER B 1 75 ? -3.84 0.914 2.305 1 98.38 75 SER B CA 1
ATOM 2035 C C . SER B 1 75 ? -4.547 2.123 1.699 1 98.38 75 SER B C 1
ATOM 2037 O O . SER B 1 75 ? -5.773 2.225 1.758 1 98.38 75 SER B O 1
ATOM 2039 N N . ALA B 1 76 ? -3.76 3.102 1.246 1 98.75 76 ALA B N 1
ATOM 2040 C CA . ALA B 1 76 ? -4.281 4.293 0.584 1 98.75 76 ALA B CA 1
ATOM 2041 C C . ALA B 1 76 ? -4.734 3.977 -0.839 1 98.75 76 ALA B C 1
ATOM 2043 O O . ALA B 1 76 ? -4.309 2.979 -1.425 1 98.75 76 ALA B O 1
ATOM 2044 N N . PRO B 1 77 ? -5.605 4.832 -1.362 1 98.5 77 PRO B N 1
ATOM 2045 C CA . PRO B 1 77 ? -5.949 4.723 -2.781 1 98.5 77 PRO B CA 1
ATOM 2046 C C . PRO B 1 77 ? -4.73 4.828 -3.693 1 98.5 77 PRO B C 1
ATOM 2048 O O . PRO B 1 77 ? -3.74 5.469 -3.336 1 98.5 77 PRO B O 1
ATOM 2051 N N . SER B 1 78 ? -4.879 4.242 -4.871 1 98.19 78 SER B N 1
ATOM 2052 C CA . SER B 1 78 ? -3.762 4.023 -5.785 1 98.19 78 SER B CA 1
ATOM 2053 C C . SER B 1 78 ? -3.098 5.34 -6.176 1 98.19 78 SER B C 1
ATOM 2055 O O . SER B 1 78 ? -1.887 5.387 -6.402 1 98.19 78 SER B O 1
ATOM 2057 N N . LEU B 1 79 ? -3.836 6.414 -6.199 1 98.25 79 LEU B N 1
ATOM 2058 C CA . LEU B 1 79 ? -3.254 7.668 -6.66 1 98.25 79 LEU B CA 1
ATOM 2059 C C . LEU B 1 79 ? -2.219 8.188 -5.668 1 98.25 79 LEU B C 1
ATOM 2061 O O . LEU B 1 79 ? -1.217 8.789 -6.066 1 98.25 79 LEU B O 1
ATOM 2065 N N . LEU B 1 80 ? -2.471 8.008 -4.375 1 98.62 80 LEU B N 1
ATOM 2066 C CA . LEU B 1 80 ? -1.45 8.398 -3.406 1 98.62 80 LEU B CA 1
ATOM 2067 C C . LEU B 1 80 ? -0.195 7.547 -3.566 1 98.62 80 LEU B C 1
ATOM 2069 O O . LEU B 1 80 ? 0.923 8.055 -3.449 1 98.62 80 LEU B O 1
ATOM 2073 N N . LYS B 1 81 ? -0.392 6.254 -3.812 1 98.56 81 LYS B N 1
ATOM 2074 C CA . LYS B 1 81 ? 0.763 5.398 -4.059 1 98.56 81 LYS B CA 1
ATOM 2075 C C . LYS B 1 81 ? 1.537 5.855 -5.289 1 98.56 81 LYS B C 1
ATOM 2077 O O . LYS B 1 81 ? 2.77 5.809 -5.309 1 98.56 81 LYS B O 1
ATOM 2082 N N . LYS B 1 82 ? 0.83 6.215 -6.281 1 98.25 82 LYS B N 1
ATOM 2083 C CA . LYS B 1 82 ? 1.494 6.758 -7.465 1 98.25 82 LYS B CA 1
ATOM 2084 C C . LYS B 1 82 ? 2.309 8 -7.117 1 98.25 82 LYS B C 1
ATOM 2086 O O . LYS B 1 82 ? 3.438 8.164 -7.586 1 98.25 82 LYS B O 1
ATOM 2091 N N . TRP B 1 83 ? 1.728 8.883 -6.344 1 98.62 83 TRP B N 1
ATOM 2092 C CA . TRP B 1 83 ? 2.428 10.078 -5.895 1 98.62 83 TRP B CA 1
ATOM 2093 C C . TRP B 1 83 ? 3.703 9.719 -5.141 1 98.62 83 TRP B C 1
ATOM 2095 O O . TRP B 1 83 ? 4.75 10.336 -5.34 1 98.62 83 TRP B O 1
ATOM 2105 N N . GLN B 1 84 ? 3.621 8.719 -4.254 1 98.56 84 GLN B N 1
ATOM 2106 C CA . GLN B 1 84 ? 4.809 8.242 -3.551 1 98.56 84 GLN B CA 1
ATOM 2107 C C . GLN B 1 84 ? 5.875 7.762 -4.531 1 98.56 84 GLN B C 1
ATOM 2109 O O . GLN B 1 84 ? 7.047 8.133 -4.418 1 98.56 84 GLN B O 1
ATOM 2114 N N . ASP B 1 85 ? 5.434 6.992 -5.516 1 97.75 85 ASP B N 1
ATOM 2115 C CA . ASP B 1 85 ? 6.352 6.367 -6.457 1 97.75 85 ASP B CA 1
ATOM 2116 C C . ASP B 1 85 ? 7.027 7.414 -7.344 1 97.75 85 ASP B C 1
ATOM 2118 O O . ASP B 1 85 ? 8.195 7.266 -7.707 1 97.75 85 ASP B O 1
ATOM 2122 N N . GLU B 1 86 ? 6.336 8.477 -7.633 1 97.75 86 GLU B N 1
ATOM 2123 C CA . GLU B 1 86 ? 6.828 9.352 -8.695 1 97.75 86 GLU B CA 1
ATOM 2124 C C . GLU B 1 86 ? 7.305 10.688 -8.133 1 97.75 86 GLU B C 1
ATOM 2126 O O . GLU B 1 86 ? 8.086 11.391 -8.773 1 97.75 86 GLU B O 1
ATOM 2131 N N . VAL B 1 87 ? 6.805 11.102 -6.969 1 98.56 87 VAL B N 1
ATOM 2132 C CA . VAL B 1 87 ? 7.137 12.406 -6.41 1 98.56 87 VAL B CA 1
ATOM 2133 C C . VAL B 1 87 ? 7.938 12.234 -5.125 1 98.56 87 VAL B C 1
ATOM 2135 O O . VAL B 1 87 ? 9.086 12.672 -5.039 1 98.56 87 VAL B O 1
ATOM 2138 N N . PHE B 1 88 ? 7.359 11.469 -4.195 1 98.69 88 PHE B N 1
ATOM 2139 C CA . PHE B 1 88 ? 7.98 11.328 -2.885 1 98.69 88 PHE B CA 1
ATOM 2140 C C . PHE B 1 88 ? 9.375 10.727 -3.006 1 98.69 88 PHE B C 1
ATOM 2142 O O . PHE B 1 88 ? 10.281 11.086 -2.25 1 98.69 88 PHE B O 1
ATOM 2149 N N . THR B 1 89 ? 9.516 9.812 -3.963 1 98.06 89 THR B N 1
ATOM 2150 C CA . THR B 1 89 ? 10.797 9.156 -4.199 1 98.06 89 THR B CA 1
ATOM 2151 C C . THR B 1 89 ? 11.906 10.188 -4.387 1 98.06 89 THR B C 1
ATOM 2153 O O . THR B 1 89 ? 13.039 9.961 -3.969 1 98.06 89 THR B O 1
ATOM 2156 N N . HIS B 1 90 ? 11.602 11.375 -4.891 1 98 90 HIS B N 1
ATOM 2157 C CA . HIS B 1 90 ? 12.602 12.406 -5.164 1 98 90 HIS B CA 1
ATOM 2158 C C . HIS B 1 90 ? 12.758 13.352 -3.975 1 98 90 HIS B C 1
ATOM 2160 O O . HIS B 1 90 ? 13.711 14.133 -3.916 1 98 90 HIS B O 1
ATOM 2166 N N . LEU B 1 91 ? 11.836 13.273 -3.088 1 98.06 91 LEU B N 1
ATOM 2167 C CA . LEU B 1 91 ? 11.891 14.117 -1.895 1 98.06 91 LEU B CA 1
ATOM 2168 C C . LEU B 1 91 ? 12.578 13.383 -0.746 1 98.06 91 LEU B C 1
ATOM 2170 O O . LEU B 1 91 ? 13.125 14.016 0.16 1 98.06 91 LEU B O 1
ATOM 2174 N N . SER B 1 92 ? 12.531 12.086 -0.8 1 97.19 92 SER B N 1
ATOM 2175 C CA . SER B 1 92 ? 13.07 11.25 0.262 1 97.19 92 SER B CA 1
ATOM 2176 C C . SER B 1 92 ? 14.562 11.5 0.463 1 97.19 92 SER B C 1
ATOM 2178 O O . SER B 1 92 ? 15.305 11.672 -0.506 1 97.19 92 SER B O 1
ATOM 2180 N N . LYS B 1 93 ? 14.977 11.602 1.806 1 95.69 93 LYS B N 1
ATOM 2181 C CA . LYS B 1 93 ? 16.359 11.766 2.23 1 95.69 93 LYS B CA 1
ATOM 2182 C C . LYS B 1 93 ? 16.938 13.094 1.74 1 95.69 93 LYS B C 1
ATOM 2184 O O . LYS B 1 93 ? 18.125 13.188 1.435 1 95.69 93 LYS B O 1
ATOM 2189 N N . THR B 1 94 ? 16.094 14.031 1.424 1 97.31 94 THR B N 1
ATOM 2190 C CA . THR B 1 94 ? 16.484 15.414 1.149 1 97.31 94 THR B CA 1
ATOM 2191 C C . THR B 1 94 ? 16.109 16.328 2.312 1 97.31 94 THR B C 1
ATOM 2193 O O . THR B 1 94 ? 15.344 15.93 3.193 1 97.31 94 THR B O 1
ATOM 2196 N N . PRO B 1 95 ? 16.625 17.5 2.322 1 96.44 95 PRO B N 1
ATOM 2197 C CA . PRO B 1 95 ? 16.266 18.453 3.375 1 96.44 95 PRO B CA 1
ATOM 2198 C C . PRO B 1 95 ? 14.781 18.828 3.361 1 96.44 95 PRO B C 1
ATOM 2200 O O . PRO B 1 95 ? 14.25 19.281 4.371 1 96.44 95 PRO B O 1
ATOM 2203 N N . ALA B 1 96 ? 14.164 18.562 2.258 1 96.12 96 ALA B N 1
ATOM 2204 C CA . ALA B 1 96 ? 12.758 18.938 2.127 1 96.12 96 ALA B CA 1
ATOM 2205 C C . ALA B 1 96 ? 11.898 18.203 3.154 1 96.12 96 ALA B C 1
ATOM 2207 O O . ALA B 1 96 ? 10.906 18.75 3.643 1 96.12 96 ALA B O 1
ATOM 2208 N N . VAL B 1 97 ? 12.352 16.938 3.508 1 97.81 97 VAL B N 1
ATOM 2209 C CA . VAL B 1 97 ? 11.461 16.172 4.375 1 97.81 97 VAL B CA 1
ATOM 2210 C C . VAL B 1 97 ? 12.172 15.852 5.691 1 97.81 97 VAL B C 1
ATOM 2212 O O . VAL B 1 97 ? 11.555 15.344 6.625 1 97.81 97 VAL B O 1
ATOM 2215 N N . ALA B 1 98 ? 13.453 16.125 5.82 1 96.56 98 ALA B N 1
ATOM 2216 C CA . ALA B 1 98 ? 14.273 15.75 6.973 1 96.56 98 ALA B CA 1
ATOM 2217 C C . ALA B 1 98 ? 13.664 16.266 8.273 1 96.56 98 ALA B C 1
ATOM 2219 O O . ALA B 1 98 ? 13.406 17.469 8.406 1 96.56 98 ALA B O 1
ATOM 2220 N N . GLY B 1 99 ? 13.375 15.328 9.156 1 96.81 99 GLY B N 1
ATOM 2221 C CA . GLY B 1 99 ? 12.906 15.68 10.484 1 96.81 99 GLY B CA 1
ATOM 2222 C C . GLY B 1 99 ? 11.445 16.094 10.516 1 96.81 99 GLY B C 1
ATOM 2223 O O . GLY B 1 99 ? 10.875 16.312 11.594 1 96.81 99 GLY B O 1
ATOM 2224 N N . LYS B 1 100 ? 10.773 16.203 9.414 1 96.94 100 LYS B N 1
ATOM 2225 C CA . LYS B 1 100 ? 9.398 16.688 9.352 1 96.94 100 LYS B CA 1
ATOM 2226 C C . LYS B 1 100 ? 8.414 15.625 9.828 1 96.94 100 LYS B C 1
ATOM 2228 O O . LYS B 1 100 ? 8.555 14.445 9.477 1 96.94 100 LYS B O 1
ATOM 2233 N N . PRO B 1 101 ? 7.43 16.016 10.609 1 98.25 101 PRO B N 1
ATOM 2234 C CA . PRO B 1 101 ? 6.383 15.078 11.008 1 98.25 101 PRO B CA 1
ATOM 2235 C C . PRO B 1 101 ? 5.57 14.562 9.82 1 98.25 101 PRO B C 1
ATOM 2237 O O . PRO B 1 101 ? 5.234 15.336 8.922 1 98.25 101 PRO B O 1
ATOM 2240 N N . LEU B 1 102 ? 5.363 13.297 9.773 1 98.75 102 LEU B N 1
ATOM 2241 C CA . LEU B 1 102 ? 4.395 12.664 8.891 1 98.75 102 LEU B CA 1
ATOM 2242 C C . LEU B 1 102 ? 3.299 11.969 9.688 1 98.75 102 LEU B C 1
ATOM 2244 O O . LEU B 1 102 ? 3.588 11.125 10.547 1 98.75 102 LEU B O 1
ATOM 2248 N N . MET B 1 103 ? 2.09 12.312 9.445 1 98.88 103 MET B N 1
ATOM 2249 C CA . MET B 1 103 ? 0.944 11.688 10.102 1 98.88 103 MET B CA 1
ATOM 2250 C C . MET B 1 103 ? -0.047 11.148 9.078 1 98.88 103 MET B C 1
ATOM 2252 O O . MET B 1 103 ? -0.313 11.797 8.062 1 98.88 103 MET B O 1
ATOM 2256 N N . ILE B 1 104 ? -0.569 9.977 9.375 1 98.94 104 ILE B N 1
ATOM 2257 C CA . ILE B 1 104 ? -1.637 9.391 8.578 1 98.94 104 ILE B CA 1
ATOM 2258 C C . ILE B 1 104 ? -2.986 9.648 9.242 1 98.94 104 ILE B C 1
ATOM 2260 O O . ILE B 1 104 ? -3.125 9.492 10.461 1 98.94 104 ILE B O 1
ATOM 2264 N N . VAL B 1 105 ? -3.926 10.125 8.516 1 98.94 105 VAL B N 1
ATOM 2265 C CA . VAL B 1 105 ? -5.332 10.203 8.898 1 98.94 105 VAL B CA 1
ATOM 2266 C C . VAL B 1 105 ? -6.172 9.344 7.961 1 98.94 105 VAL B C 1
ATOM 2268 O O . VAL B 1 105 ? -6.211 9.578 6.75 1 98.94 105 VAL B O 1
ATOM 2271 N N . THR B 1 106 ? -6.789 8.32 8.562 1 98.88 106 THR B N 1
ATOM 2272 C CA . THR B 1 106 ? -7.508 7.395 7.691 1 98.88 106 THR B CA 1
ATOM 2273 C C . THR B 1 106 ? -8.805 6.926 8.352 1 98.88 106 THR B C 1
ATOM 2275 O O . THR B 1 106 ? -9.055 7.234 9.516 1 98.88 106 THR B O 1
ATOM 2278 N N . THR B 1 107 ? -9.695 6.336 7.559 1 98.75 107 THR B N 1
ATOM 2279 C CA . THR B 1 107 ? -10.992 5.832 8.008 1 98.75 107 THR B CA 1
ATOM 2280 C C . THR B 1 107 ? -11.18 4.379 7.582 1 98.75 107 THR B C 1
ATOM 2282 O O . THR B 1 107 ? -10.688 3.965 6.531 1 98.75 107 THR B O 1
ATOM 2285 N N . THR B 1 108 ? -11.836 3.645 8.414 1 98.19 108 THR B N 1
ATOM 2286 C CA . THR B 1 108 ? -12.109 2.25 8.094 1 98.19 108 THR B CA 1
ATOM 2287 C C . THR B 1 108 ? -13.617 1.982 8.102 1 98.19 108 THR B C 1
ATOM 2289 O O . THR B 1 108 ? -14.359 2.645 8.82 1 98.19 108 THR B O 1
ATOM 2292 N N . GLY B 1 109 ? -14.086 1.027 7.285 1 96.81 109 GLY B N 1
ATOM 2293 C CA . GLY B 1 109 ? -15.461 0.573 7.352 1 96.81 109 GLY B CA 1
ATOM 2294 C C . GLY B 1 109 ? -15.766 -0.23 8.602 1 96.81 109 GLY B C 1
ATOM 2295 O O . GLY B 1 109 ? -16.812 -0.037 9.234 1 96.81 109 GLY B O 1
ATOM 2296 N N . SER B 1 110 ? -14.883 -1.123 8.984 1 96.81 110 SER B N 1
ATOM 2297 C CA . SER B 1 110 ? -15.047 -2.002 10.141 1 96.81 110 SER B CA 1
ATOM 2298 C C . SER B 1 110 ? -14.742 -1.266 11.445 1 96.81 110 SER B C 1
ATOM 2300 O O . SER B 1 110 ? -14.055 -0.244 11.438 1 96.81 110 SER B O 1
ATOM 2302 N N . GLU B 1 111 ? -15.25 -1.736 12.5 1 97.75 111 GLU B N 1
ATOM 2303 C CA . GLU B 1 111 ? -15.078 -1.179 13.844 1 97.75 111 GLU B CA 1
ATOM 2304 C C . GLU B 1 111 ? -13.695 -1.505 14.398 1 97.75 111 GLU B C 1
ATOM 2306 O O . GLU B 1 111 ? -12.992 -2.361 13.867 1 97.75 111 GLU B O 1
ATOM 2311 N N . TYR B 1 112 ? -13.344 -0.766 15.453 1 97.38 112 TYR B N 1
ATOM 2312 C CA . TYR B 1 112 ? -12.047 -0.892 16.109 1 97.38 112 TYR B CA 1
ATOM 2313 C C . TYR B 1 112 ? -11.742 -2.348 16.438 1 97.38 112 TYR B C 1
ATOM 2315 O O . TYR B 1 112 ? -10.633 -2.832 16.188 1 97.38 112 TYR B O 1
ATOM 2323 N N . ASP B 1 113 ? -12.734 -3.078 16.859 1 97.06 113 ASP B N 1
ATOM 2324 C CA . ASP B 1 113 ? -12.555 -4.438 17.359 1 97.06 113 ASP B CA 1
ATOM 2325 C C . ASP B 1 113 ? -12.219 -5.402 16.219 1 97.06 113 ASP B C 1
ATOM 2327 O O . ASP B 1 113 ? -11.758 -6.52 16.469 1 97.06 113 ASP B O 1
ATOM 2331 N N . ALA B 1 114 ? -12.461 -5.047 15.016 1 96.75 114 ALA B N 1
ATOM 2332 C CA . ALA B 1 114 ? -12.117 -5.887 13.875 1 96.75 114 ALA B CA 1
ATOM 2333 C C . ALA B 1 114 ? -10.617 -5.879 13.617 1 96.75 114 ALA B C 1
ATOM 2335 O O . ALA B 1 114 ? -10.086 -6.762 12.938 1 96.75 114 ALA B O 1
ATOM 2336 N N . TYR B 1 115 ? -9.961 -4.848 14.133 1 97.19 115 TYR B N 1
ATOM 2337 C CA . TYR B 1 115 ? -8.547 -4.648 13.852 1 97.19 115 TYR B CA 1
ATOM 2338 C C . TYR B 1 115 ? -7.695 -4.984 15.07 1 97.19 115 TYR B C 1
ATOM 2340 O O . TYR B 1 115 ? -7.055 -4.109 15.656 1 97.19 115 TYR B O 1
ATOM 2348 N N . ARG B 1 116 ? -7.648 -6.164 15.453 1 94.81 116 ARG B N 1
ATOM 2349 C CA . ARG B 1 116 ? -6.848 -6.688 16.562 1 94.81 116 ARG B CA 1
ATOM 2350 C C . ARG B 1 116 ? -6.574 -8.18 16.375 1 94.81 116 ARG B C 1
ATOM 2352 O O . ARG B 1 116 ? -7.223 -8.836 15.562 1 94.81 116 ARG B O 1
ATOM 2359 N N . SER B 1 117 ? -5.523 -8.609 17.172 1 91.62 117 SER B N 1
ATOM 2360 C CA . SER B 1 117 ? -5.301 -10.055 17.188 1 91.62 117 SER B CA 1
ATOM 2361 C C . SER B 1 117 ? -6.578 -10.805 17.562 1 91.62 117 SER B C 1
ATOM 2363 O O . SER B 1 117 ? -7.262 -10.445 18.516 1 91.62 117 SER B O 1
ATOM 2365 N N . GLY B 1 118 ? -6.949 -11.727 16.688 1 91.81 118 GLY B N 1
ATOM 2366 C CA . GLY B 1 118 ? -8.18 -12.461 16.922 1 91.81 118 GLY B CA 1
ATOM 2367 C C . GLY B 1 118 ? -9.406 -11.781 16.328 1 91.81 118 GLY B C 1
ATOM 2368 O O . GLY B 1 118 ? -10.5 -12.344 16.344 1 91.81 118 GLY B O 1
ATOM 2369 N N . GLY B 1 119 ? -9.266 -10.578 15.922 1 93.31 119 GLY B N 1
ATOM 2370 C CA . GLY B 1 119 ? -10.359 -9.883 15.258 1 93.31 119 GLY B CA 1
ATOM 2371 C C . GLY B 1 119 ? -10.555 -10.32 13.82 1 93.31 119 GLY B C 1
ATOM 2372 O O . GLY B 1 119 ? -9.734 -11.055 13.266 1 93.31 119 GLY B O 1
ATOM 2373 N N . ARG B 1 120 ? -11.633 -9.844 13.25 1 92.88 120 ARG B N 1
ATOM 2374 C CA . ARG B 1 120 ? -12.023 -10.258 11.906 1 92.88 120 ARG B CA 1
ATOM 2375 C C . ARG B 1 120 ? -10.922 -9.945 10.898 1 92.88 120 ARG B C 1
ATOM 2377 O O . ARG B 1 120 ? -10.703 -10.703 9.953 1 92.88 120 ARG B O 1
ATOM 2384 N N . ASN B 1 121 ? -10.227 -8.82 11.117 1 94 121 ASN B N 1
ATOM 2385 C CA . ASN B 1 121 ? -9.188 -8.406 10.172 1 94 121 ASN B CA 1
ATOM 2386 C C . ASN B 1 121 ? -7.805 -8.844 10.648 1 94 121 ASN B C 1
ATOM 2388 O O . ASN B 1 121 ? -6.809 -8.625 9.953 1 94 121 ASN B O 1
ATOM 2392 N N . ARG B 1 122 ? -7.715 -9.391 11.812 1 95.38 122 ARG B N 1
ATOM 2393 C CA . ARG B 1 122 ? -6.594 -10.164 12.336 1 95.38 122 ARG B CA 1
ATOM 2394 C C . ARG B 1 122 ? -5.48 -9.242 12.828 1 95.38 122 ARG B C 1
ATOM 2396 O O . ARG B 1 122 ? -4.66 -9.633 13.656 1 95.38 122 ARG B O 1
ATOM 2403 N N . PHE B 1 123 ? -5.371 -8.008 12.281 1 97.94 123 PHE B N 1
ATOM 2404 C CA . PHE B 1 123 ? -4.246 -7.125 12.578 1 97.94 123 PHE B CA 1
ATOM 2405 C C . PHE B 1 123 ? -4.738 -5.766 13.07 1 97.94 123 PHE B C 1
ATOM 2407 O O . PHE B 1 123 ? -5.836 -5.336 12.719 1 97.94 123 PHE B O 1
ATOM 2414 N N . THR B 1 124 ? -3.881 -5.117 13.836 1 97.94 124 THR B N 1
ATOM 2415 C CA . THR B 1 124 ? -4.164 -3.736 14.219 1 97.94 124 THR B CA 1
ATOM 2416 C C . THR B 1 124 ? -3.906 -2.789 13.047 1 97.94 124 THR B C 1
ATOM 2418 O O . THR B 1 124 ? -3.193 -3.139 12.102 1 97.94 124 THR B O 1
ATOM 2421 N N . THR B 1 125 ? -4.484 -1.646 13.125 1 98.12 125 THR B N 1
ATOM 2422 C CA . THR B 1 125 ? -4.219 -0.649 12.094 1 98.12 125 THR B CA 1
ATOM 2423 C C . THR B 1 125 ? -2.764 -0.185 12.148 1 98.12 125 THR B C 1
ATOM 2425 O O . THR B 1 125 ? -2.17 0.14 11.117 1 98.12 125 THR B O 1
ATOM 2428 N N . ASP B 1 126 ? -2.121 -0.193 13.336 1 97.5 126 ASP B N 1
ATOM 2429 C CA . ASP B 1 126 ? -0.699 0.125 13.422 1 97.5 126 ASP B CA 1
ATOM 2430 C C . ASP B 1 126 ? 0.137 -0.855 12.602 1 97.5 126 ASP B C 1
ATOM 2432 O O . ASP B 1 126 ? 1.072 -0.452 11.906 1 97.5 126 ASP B O 1
ATOM 2436 N N . GLU B 1 127 ? -0.199 -2.111 12.688 1 97.62 127 GLU B N 1
ATOM 2437 C CA . GLU B 1 127 ? 0.49 -3.119 11.891 1 97.62 127 GLU B CA 1
ATOM 2438 C C . GLU B 1 127 ? 0.262 -2.891 10.398 1 97.62 127 GLU B C 1
ATOM 2440 O O . GLU B 1 127 ? 1.196 -2.992 9.594 1 97.62 127 GLU B O 1
ATOM 2445 N N . LEU B 1 128 ? -0.938 -2.529 10.07 1 98.56 128 LEU B N 1
ATOM 2446 C CA . LEU B 1 128 ? -1.317 -2.398 8.664 1 98.56 128 LEU B CA 1
ATOM 2447 C C . LEU B 1 128 ? -0.756 -1.111 8.07 1 98.56 128 LEU B C 1
ATOM 2449 O O . LEU B 1 128 ? -0.578 -1.013 6.852 1 98.56 128 LEU B O 1
ATOM 2453 N N . LEU B 1 129 ? -0.374 -0.155 8.945 1 98.69 129 LEU B N 1
ATOM 2454 C CA . LEU B 1 129 ? 0.142 1.128 8.484 1 98.69 129 LEU B CA 1
ATOM 2455 C C . LEU B 1 129 ? 1.667 1.146 8.516 1 98.69 129 LEU B C 1
ATOM 2457 O O . LEU B 1 129 ? 2.287 2.166 8.211 1 98.69 129 LEU B O 1
ATOM 2461 N N . ARG B 1 130 ? 2.301 0.055 8.797 1 98.19 130 ARG B N 1
ATOM 2462 C CA . ARG B 1 130 ? 3.752 -0.021 8.93 1 98.19 130 ARG B CA 1
ATOM 2463 C C . ARG B 1 130 ? 4.445 0.358 7.629 1 98.19 130 ARG B C 1
ATOM 2465 O O . 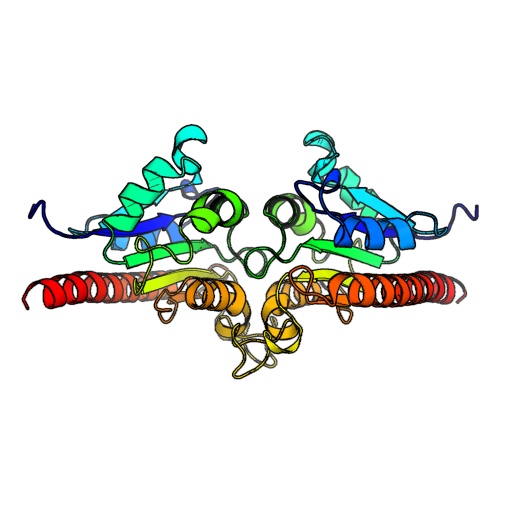ARG B 1 130 ? 5.523 0.958 7.648 1 98.19 130 ARG B O 1
ATOM 2472 N N . PRO B 1 131 ? 3.873 0.042 6.465 1 98.56 131 PRO B N 1
ATOM 2473 C CA . PRO B 1 131 ? 4.543 0.496 5.242 1 98.56 131 PRO B CA 1
ATOM 2474 C C . PRO B 1 131 ? 4.738 2.01 5.203 1 98.56 131 PRO B C 1
ATOM 2476 O O . PRO B 1 131 ? 5.785 2.49 4.762 1 98.56 131 PRO B O 1
ATOM 2479 N N . TYR B 1 132 ? 3.82 2.754 5.73 1 98.69 132 TYR B N 1
ATOM 2480 C CA . TYR B 1 132 ? 3.953 4.207 5.777 1 98.69 132 TYR B CA 1
ATOM 2481 C C . TYR B 1 132 ? 4.953 4.625 6.852 1 98.69 132 TYR B C 1
ATOM 2483 O O . TYR B 1 132 ? 5.738 5.551 6.645 1 98.69 132 TYR B O 1
ATOM 2491 N N . GLN B 1 133 ? 4.891 3.93 7.973 1 98.31 133 GLN B N 1
ATOM 2492 C CA . GLN B 1 133 ? 5.863 4.188 9.031 1 98.31 133 GLN B CA 1
ATOM 2493 C C . GLN B 1 133 ? 7.289 3.926 8.547 1 98.31 133 GLN B C 1
ATOM 2495 O O . GLN B 1 133 ? 8.18 4.754 8.742 1 98.31 133 GLN B O 1
ATOM 2500 N N . GLY B 1 134 ? 7.43 2.77 7.898 1 97.06 134 GLY B N 1
ATOM 2501 C CA . GLY B 1 134 ? 8.734 2.441 7.344 1 97.06 134 GLY B CA 1
ATOM 2502 C C . GLY B 1 134 ? 9.227 3.455 6.328 1 97.06 134 GLY B C 1
ATOM 2503 O O . GLY B 1 134 ? 10.406 3.799 6.305 1 97.06 134 GLY B O 1
ATOM 2504 N N . SER B 1 135 ? 8.344 3.941 5.457 1 97.44 135 SER B N 1
ATOM 2505 C CA . SER B 1 135 ? 8.68 4.949 4.457 1 97.44 135 SER B CA 1
ATOM 2506 C C . SER B 1 135 ? 9.117 6.254 5.113 1 97.44 135 SER B C 1
ATOM 2508 O O . SER B 1 135 ? 10.086 6.883 4.676 1 97.44 135 SER B O 1
ATOM 2510 N N . ALA B 1 136 ? 8.391 6.645 6.172 1 97.75 136 ALA B N 1
ATOM 2511 C CA . ALA B 1 136 ? 8.742 7.859 6.906 1 97.75 136 ALA B CA 1
ATOM 2512 C C . ALA B 1 136 ? 10.133 7.75 7.516 1 97.75 136 ALA B C 1
ATOM 2514 O O . ALA B 1 136 ? 10.977 8.633 7.328 1 97.75 136 ALA B O 1
ATOM 2515 N N . ILE B 1 137 ? 10.375 6.652 8.148 1 96.06 137 ILE B N 1
ATOM 2516 C CA . ILE B 1 137 ? 11.641 6.438 8.844 1 96.06 137 ILE B CA 1
ATOM 2517 C C . ILE B 1 137 ? 12.781 6.375 7.824 1 96.06 137 ILE B C 1
ATOM 2519 O O . ILE B 1 137 ? 13.805 7.043 7.992 1 96.06 137 ILE B O 1
ATOM 2523 N N . HIS B 1 138 ? 12.562 5.617 6.793 1 95.88 138 HIS B N 1
ATOM 2524 C CA . HIS B 1 138 ? 13.57 5.484 5.746 1 95.88 138 HIS B CA 1
ATOM 2525 C C . HIS B 1 138 ? 13.906 6.84 5.133 1 95.88 138 HIS B C 1
ATOM 2527 O O . HIS B 1 138 ? 15.055 7.082 4.754 1 95.88 138 HIS B O 1
ATOM 2533 N N . SER B 1 139 ? 12.961 7.738 5.09 1 97.31 139 SER B N 1
ATOM 2534 C CA . SER B 1 139 ? 13.133 9.023 4.414 1 97.31 139 SER B CA 1
ATOM 2535 C C . SER B 1 139 ? 13.648 10.086 5.375 1 97.31 139 SER B C 1
ATOM 2537 O O . SER B 1 139 ? 13.898 11.227 4.973 1 97.31 139 SER B O 1
ATOM 2539 N N . GLY B 1 140 ? 13.781 9.727 6.695 1 96.75 140 GLY B N 1
ATOM 2540 C CA . GLY B 1 140 ? 14.289 10.656 7.691 1 96.75 140 GLY B CA 1
ATOM 2541 C C . GLY B 1 140 ? 13.211 11.547 8.281 1 96.75 140 GLY B C 1
ATOM 2542 O O . GLY B 1 140 ? 13.5 12.602 8.844 1 96.75 140 GLY B O 1
ATOM 2543 N N . MET B 1 141 ? 11.961 11.172 8.086 1 98 141 MET B N 1
ATOM 2544 C CA . MET B 1 141 ? 10.859 11.93 8.664 1 98 141 MET B CA 1
ATOM 2545 C C . MET B 1 141 ? 10.539 11.445 10.07 1 98 141 MET B C 1
ATOM 2547 O O . MET B 1 141 ? 11.031 10.398 10.5 1 98 141 MET B O 1
ATOM 2551 N N . ALA B 1 142 ? 9.773 12.234 10.805 1 97.94 142 ALA B N 1
ATOM 2552 C CA . ALA B 1 142 ? 9.312 11.867 12.141 1 97.94 142 ALA B CA 1
ATOM 2553 C C . ALA B 1 142 ? 7.895 11.305 12.102 1 97.94 142 ALA B C 1
ATOM 2555 O O . ALA B 1 142 ? 6.93 12.055 11.945 1 97.94 142 ALA B O 1
ATOM 2556 N N . TRP B 1 143 ? 7.816 10.023 12.242 1 98.25 143 TRP B N 1
ATOM 2557 C CA . TRP B 1 143 ? 6.527 9.344 12.211 1 98.25 143 TRP B CA 1
ATOM 2558 C C . TRP B 1 143 ? 5.664 9.758 13.398 1 98.25 143 TRP B C 1
ATOM 2560 O O . TRP B 1 143 ? 6.133 9.766 14.539 1 98.25 143 TRP B O 1
ATOM 2570 N N . GLN B 1 144 ? 4.426 10.117 13.109 1 98.38 144 GLN B N 1
ATOM 2571 C CA . GLN B 1 144 ? 3.473 10.484 14.148 1 98.38 144 GLN B CA 1
ATOM 2572 C C . GLN B 1 144 ? 2.414 9.398 14.336 1 98.38 144 GLN B C 1
ATOM 2574 O O . GLN B 1 144 ? 2.094 8.672 13.391 1 98.38 144 GLN B O 1
ATOM 2579 N N . THR B 1 145 ? 1.89 9.281 15.555 1 98.25 145 THR B N 1
ATOM 2580 C CA . THR B 1 145 ? 0.757 8.391 15.773 1 98.25 145 THR B CA 1
ATOM 2581 C C . THR B 1 145 ? -0.395 8.727 14.836 1 98.25 145 THR B C 1
ATOM 2583 O O . THR B 1 145 ? -0.823 9.883 14.766 1 98.25 145 THR B O 1
ATOM 2586 N N . PRO B 1 146 ? -0.915 7.758 14.109 1 98.81 146 PRO B N 1
ATOM 2587 C CA . PRO B 1 146 ? -2 8.023 13.164 1 98.81 146 PRO B CA 1
ATOM 2588 C C . PRO B 1 146 ? -3.324 8.336 13.852 1 98.81 146 PRO B C 1
ATOM 2590 O O . PRO B 1 146 ? -3.5 8.008 15.031 1 98.81 146 PRO B O 1
ATOM 2593 N N . ILE B 1 147 ? -4.141 9.023 13.148 1 98.88 147 ILE B N 1
ATOM 2594 C CA . ILE B 1 147 ? -5.555 9.117 13.492 1 98.88 147 ILE B CA 1
ATOM 2595 C C . ILE B 1 147 ? -6.367 8.172 12.609 1 98.88 147 ILE B C 1
ATOM 2597 O O . ILE B 1 147 ? -6.398 8.32 11.391 1 98.88 147 ILE B O 1
ATOM 2601 N N . VAL B 1 148 ? -6.934 7.199 13.234 1 98.81 148 VAL B N 1
ATOM 2602 C CA . VAL B 1 148 ? -7.789 6.254 12.523 1 98.81 148 VAL B CA 1
ATOM 2603 C C 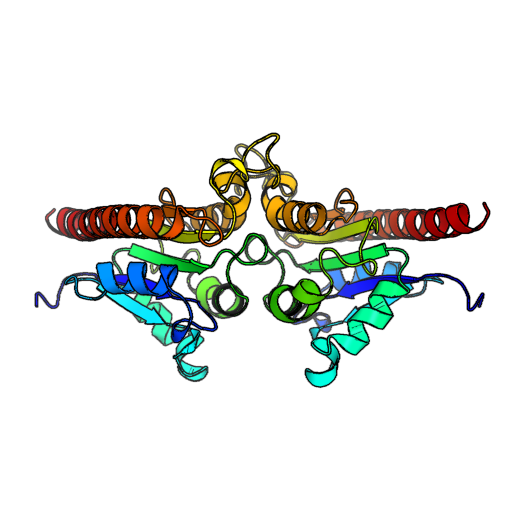. VAL B 1 148 ? -9.219 6.367 13.039 1 98.81 148 VAL B C 1
ATOM 2605 O O . VAL B 1 148 ? -9.477 6.18 14.234 1 98.81 148 VAL B O 1
ATOM 2608 N N . VAL B 1 149 ? -10.109 6.738 12.188 1 98.88 149 VAL B N 1
ATOM 2609 C CA . VAL B 1 149 ? -11.531 6.789 12.523 1 98.88 149 VAL B CA 1
ATOM 2610 C C . VAL B 1 149 ? -12.219 5.508 12.055 1 98.88 149 VAL B C 1
ATOM 2612 O O . VAL B 1 149 ? -12.297 5.242 10.852 1 98.88 149 VAL B O 1
ATOM 2615 N N . TYR B 1 150 ? -12.734 4.742 13.008 1 98.62 150 TYR B N 1
ATOM 2616 C CA . TYR B 1 150 ? -13.203 3.391 12.734 1 98.62 150 TYR B CA 1
ATOM 2617 C C . TYR B 1 150 ? -14.711 3.371 12.508 1 98.62 150 TYR B C 1
ATOM 2619 O O . TYR B 1 150 ? -15.414 4.289 12.93 1 98.62 150 TYR B O 1
ATOM 2627 N N . GLY B 1 151 ? -15.203 2.334 11.805 1 98.12 151 GLY B N 1
ATOM 2628 C CA . GLY B 1 151 ? -16.594 1.902 11.844 1 98.12 151 GLY B CA 1
ATOM 2629 C C . GLY B 1 151 ? -17.516 2.754 10.984 1 98.12 151 GLY B C 1
ATOM 2630 O O . GLY B 1 151 ? -18.625 3.07 11.383 1 98.12 151 GLY B O 1
ATOM 2631 N N . MET B 1 152 ? -17.062 3.16 9.773 1 97.88 152 MET B N 1
ATOM 2632 C CA . MET B 1 152 ? -17.891 3.961 8.883 1 97.88 152 MET B CA 1
ATOM 2633 C C . MET B 1 152 ? -19.062 3.148 8.359 1 97.88 152 MET B C 1
ATOM 2635 O O . MET B 1 152 ? -20.047 3.713 7.867 1 97.88 152 MET B O 1
ATOM 2639 N N . GLY B 1 153 ? -18.969 1.809 8.438 1 95.88 153 GLY B N 1
ATOM 2640 C CA . GLY B 1 153 ? -20.047 0.937 8 1 95.88 153 GLY B CA 1
ATOM 2641 C C . GLY B 1 153 ? -20.953 0.499 9.133 1 95.88 153 GLY B C 1
ATOM 2642 O O . GLY B 1 153 ? -21.766 -0.41 8.969 1 95.88 153 GLY B O 1
ATOM 2643 N N . THR B 1 154 ? -20.859 1.104 10.336 1 97.25 154 THR B N 1
ATOM 2644 C CA . THR B 1 154 ? -21.625 0.705 11.508 1 97.25 154 THR B CA 1
ATOM 2645 C C . THR B 1 154 ? -22.531 1.835 11.969 1 97.25 154 THR B C 1
ATOM 2647 O O . THR B 1 154 ? -22.469 2.947 11.445 1 97.25 154 THR B O 1
ATOM 2650 N N . ALA B 1 155 ? -23.312 1.556 13 1 97.31 155 ALA B N 1
ATOM 2651 C CA . ALA B 1 155 ? -24.234 2.537 13.562 1 97.31 155 ALA B CA 1
ATOM 2652 C C . ALA B 1 155 ? -23.484 3.633 14.312 1 97.31 155 ALA B C 1
ATOM 2654 O O . ALA B 1 155 ? -24.031 4.699 14.594 1 97.31 155 ALA B O 1
ATOM 2655 N N . ASP B 1 156 ? -22.234 3.422 14.586 1 97.81 156 ASP B N 1
ATOM 2656 C CA . ASP B 1 156 ? -21.453 4.352 15.383 1 97.81 156 ASP B CA 1
ATOM 2657 C C . ASP B 1 156 ? -20.719 5.352 14.492 1 97.81 156 ASP B C 1
ATOM 2659 O O . ASP B 1 156 ? -19.938 6.172 14.984 1 97.81 156 ASP B O 1
ATOM 2663 N N . ALA B 1 157 ? -20.922 5.34 13.211 1 98.06 157 ALA B N 1
ATOM 2664 C CA 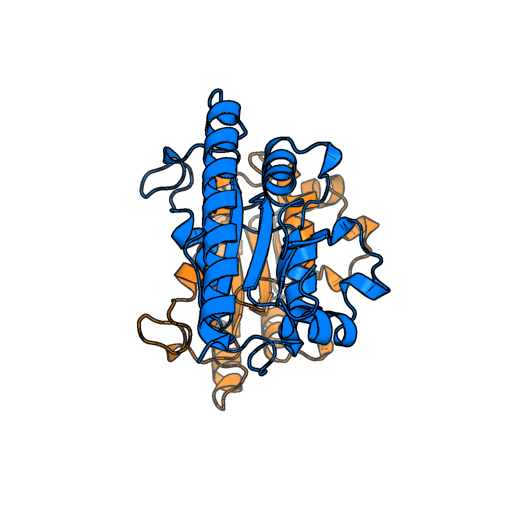. ALA B 1 157 ? -20.172 6.152 12.258 1 98.06 157 ALA B CA 1
ATOM 2665 C C . ALA B 1 157 ? -20.234 7.633 12.625 1 98.06 157 ALA B C 1
ATOM 2667 O O . ALA B 1 157 ? -19.203 8.305 12.688 1 98.06 157 ALA B O 1
ATOM 2668 N N . GLY B 1 158 ? -21.422 8.156 12.891 1 98.12 158 GLY B N 1
ATOM 2669 C CA . GLY B 1 158 ? -21.594 9.562 13.227 1 98.12 158 GLY B CA 1
ATOM 2670 C C . GLY B 1 158 ? -20.781 9.984 14.445 1 98.12 158 GLY B C 1
ATOM 2671 O O . GLY B 1 158 ? -20.078 10.992 14.414 1 98.12 158 GLY B O 1
ATOM 2672 N N . LYS B 1 159 ? -20.938 9.25 15.461 1 98.44 159 LYS B N 1
ATOM 2673 C CA . LYS B 1 159 ? -20.203 9.516 16.688 1 98.44 159 LYS B CA 1
ATOM 2674 C C . LYS B 1 159 ? -18.688 9.445 16.453 1 98.44 159 LYS B C 1
ATOM 2676 O O . LYS B 1 159 ? -17.953 10.32 16.891 1 98.44 159 LYS B O 1
ATOM 2681 N N . ASN B 1 160 ? -18.203 8.414 15.781 1 98.69 160 ASN B N 1
ATOM 2682 C CA . ASN B 1 160 ? -16.781 8.219 15.5 1 98.69 160 ASN B CA 1
ATOM 2683 C C . ASN B 1 160 ? -16.219 9.359 14.656 1 98.69 160 ASN B C 1
ATOM 2685 O O . ASN B 1 160 ? -15.086 9.797 14.867 1 98.69 160 ASN B O 1
ATOM 2689 N N . ILE B 1 161 ? -17 9.805 13.68 1 98.75 161 ILE B N 1
ATOM 2690 C CA . ILE B 1 161 ? -16.594 10.914 12.828 1 98.75 161 ILE B CA 1
ATOM 2691 C C . ILE B 1 161 ? -16.391 12.172 13.672 1 98.75 161 ILE B C 1
ATOM 2693 O O . ILE B 1 161 ? -15.391 12.875 13.531 1 98.75 161 ILE B O 1
ATOM 2697 N N . ALA B 1 162 ? -17.344 12.477 14.539 1 98.62 162 ALA B N 1
ATOM 2698 C CA . ALA B 1 162 ? -17.25 13.656 15.398 1 98.62 162 ALA B CA 1
ATOM 2699 C C . ALA B 1 162 ? -16.016 13.594 16.281 1 98.62 162 ALA B C 1
ATOM 2701 O O . ALA B 1 162 ? -15.273 14.578 16.406 1 98.62 162 ALA B O 1
ATOM 2702 N N . GLU B 1 163 ? -15.797 12.477 16.859 1 98.69 163 GLU B N 1
ATOM 2703 C CA . GLU B 1 163 ? -14.633 12.289 17.719 1 98.69 163 GLU B CA 1
ATOM 2704 C C . GLU B 1 163 ? -13.336 12.406 16.922 1 98.69 163 GLU B C 1
ATOM 2706 O O . GLU B 1 163 ? -12.367 13.016 17.375 1 98.69 163 GLU B O 1
ATOM 2711 N N . GLY B 1 164 ? -13.312 11.789 15.758 1 98.75 164 GLY B N 1
ATOM 2712 C CA . GLY B 1 164 ? -12.156 11.875 14.883 1 98.75 164 GLY B CA 1
ATOM 2713 C C . GLY B 1 164 ? -11.844 13.297 14.438 1 98.75 164 GLY B C 1
ATOM 2714 O O . GLY B 1 164 ? -10.68 13.703 14.414 1 98.75 164 GLY B O 1
ATOM 2715 N N . ALA B 1 165 ? -12.859 14.008 14.094 1 98.69 165 ALA B N 1
ATOM 2716 C CA . ALA B 1 165 ? -12.695 15.398 13.68 1 98.69 165 ALA B CA 1
ATOM 2717 C C . ALA B 1 165 ? -12.109 16.25 14.805 1 98.69 165 ALA B C 1
ATOM 2719 O O . ALA B 1 165 ? -11.227 17.078 14.562 1 98.69 165 ALA B O 1
ATOM 2720 N N . ASN B 1 166 ? -12.578 16.016 15.992 1 98.5 166 ASN B N 1
ATOM 2721 C CA . ASN B 1 166 ? -12.062 16.75 17.141 1 98.5 166 ASN B CA 1
ATOM 2722 C C . ASN B 1 166 ? -10.586 16.422 17.391 1 98.5 166 ASN B C 1
ATOM 2724 O O . ASN B 1 166 ? -9.773 17.312 17.594 1 98.5 166 ASN B O 1
ATOM 2728 N N . SER B 1 167 ? -10.258 15.164 17.375 1 98.69 167 SER B N 1
ATOM 2729 C CA . SER B 1 167 ? -8.867 14.742 17.547 1 98.69 167 SER B CA 1
ATOM 2730 C C . SER B 1 167 ? -7.973 15.328 16.469 1 98.69 167 SER B C 1
ATOM 2732 O O . SER B 1 167 ? -6.844 15.742 16.734 1 98.69 167 SER B O 1
ATOM 2734 N N . TYR B 1 168 ? -8.492 15.32 15.25 1 98.88 168 TYR B N 1
ATOM 2735 C CA . TYR B 1 168 ? -7.75 15.844 14.109 1 98.88 168 TYR B CA 1
ATOM 2736 C C . TYR B 1 168 ? -7.441 17.328 14.289 1 98.88 168 TYR B C 1
ATOM 2738 O O . TYR B 1 168 ? -6.297 17.75 14.117 1 98.88 168 TYR B O 1
ATOM 2746 N N . LYS B 1 169 ? -8.383 18.078 14.695 1 98.31 169 LYS B N 1
ATOM 2747 C CA . LYS B 1 169 ? -8.203 19.5 14.953 1 98.31 169 LYS B CA 1
ATOM 2748 C C . LYS B 1 169 ? -7.133 19.734 16.016 1 98.31 169 LYS B C 1
ATOM 2750 O O . LYS B 1 169 ? -6.246 20.578 15.836 1 98.31 169 LYS B O 1
ATOM 2755 N N . GLN B 1 170 ? -7.219 19 17.062 1 98.12 170 GLN B N 1
ATOM 2756 C CA . GLN B 1 170 ? -6.266 19.141 18.156 1 98.12 170 GLN B CA 1
ATOM 2757 C C . GLN B 1 170 ? -4.844 18.828 17.703 1 98.12 170 GLN B C 1
ATOM 2759 O O . GLN B 1 170 ? -3.902 19.562 18.031 1 98.12 170 GLN B O 1
ATOM 2764 N N . ARG B 1 171 ? -4.719 17.75 16.953 1 98.31 171 ARG B N 1
ATOM 2765 C CA . ARG B 1 171 ? -3.402 17.344 16.469 1 98.31 171 ARG B CA 1
ATOM 2766 C C . ARG B 1 171 ? -2.818 18.406 15.523 1 98.31 171 ARG B C 1
ATOM 2768 O O . ARG B 1 171 ? -1.617 18.672 15.57 1 98.31 171 ARG B O 1
ATOM 2775 N N . ILE B 1 172 ? -3.627 18.953 14.664 1 97.5 172 ILE B N 1
ATOM 2776 C CA . ILE B 1 172 ? -3.186 19.984 13.719 1 97.5 172 ILE B CA 1
ATOM 2777 C C . ILE B 1 172 ? -2.707 21.219 14.484 1 97.5 172 ILE B C 1
ATOM 2779 O O . ILE B 1 172 ? -1.655 21.781 14.172 1 97.5 172 ILE B O 1
ATOM 2783 N N . GLU B 1 173 ? -3.455 21.594 15.453 1 95.19 173 GLU B N 1
ATOM 2784 C CA . GLU B 1 173 ? -3.07 22.75 16.266 1 95.19 173 GLU B CA 1
ATOM 2785 C C . GLU B 1 173 ? -1.731 22.531 16.953 1 95.19 173 GLU B C 1
ATOM 2787 O O . GLU B 1 173 ? -0.898 23.438 17.031 1 95.19 173 GLU B O 1
ATOM 2792 N N . MET B 1 174 ? -1.55 21.359 17.406 1 95.69 174 MET B N 1
ATOM 2793 C CA . MET B 1 174 ? -0.28 21.016 18.047 1 95.69 174 MET B CA 1
ATOM 2794 C C . MET B 1 174 ? 0.867 21.094 17.047 1 95.69 174 MET B C 1
ATOM 2796 O O . MET B 1 174 ? 1.947 21.594 17.359 1 95.69 174 MET B O 1
ATOM 2800 N N . LEU B 1 175 ? 0.637 20.594 15.844 1 95.38 175 LEU B N 1
ATOM 2801 C CA . LEU B 1 175 ? 1.66 20.594 14.805 1 95.38 175 LEU B CA 1
ATOM 2802 C C . LEU B 1 175 ? 2.018 22.016 14.398 1 95.38 175 LEU B C 1
ATOM 2804 O O . LEU B 1 175 ? 3.188 22.328 14.148 1 95.38 175 LEU B O 1
ATOM 2808 N N . ILE B 1 176 ? 1.023 22.891 14.312 1 93.06 176 ILE B N 1
ATOM 2809 C CA . ILE B 1 176 ? 1.237 24.281 13.922 1 93.06 176 ILE B CA 1
ATOM 2810 C C . ILE B 1 176 ? 2.029 25 15.016 1 93.06 176 ILE B C 1
ATOM 2812 O O . ILE B 1 176 ? 2.973 25.734 14.719 1 93.06 176 ILE B O 1
ATOM 2816 N N . ASN B 1 177 ? 1.72 24.734 16.234 1 88.69 177 ASN B N 1
ATOM 2817 C CA . ASN B 1 177 ? 2.35 25.422 17.359 1 88.69 177 ASN B CA 1
ATOM 2818 C C . ASN B 1 177 ? 3.777 24.922 17.594 1 88.69 177 ASN B C 1
ATOM 2820 O O . ASN B 1 177 ? 4.629 25.672 18.062 1 88.69 177 ASN B O 1
ATOM 2824 N N . SER B 1 178 ? 4.07 23.688 17.375 1 82.19 178 SER B N 1
ATOM 2825 C CA . SER B 1 178 ? 5.418 23.156 17.531 1 82.19 178 SER B CA 1
ATOM 2826 C C . SER B 1 178 ? 6.363 23.734 16.484 1 82.19 178 SER B C 1
ATOM 2828 O O . SER B 1 178 ? 7.574 23.812 16.703 1 82.19 178 SER B O 1
ATOM 2830 N N . SER B 1 179 ? 5.969 23.906 15.328 1 70.56 179 SER B N 1
ATOM 2831 C CA . SER B 1 179 ? 6.777 24.484 14.25 1 70.56 179 SER B CA 1
ATOM 2832 C C . SER B 1 179 ? 7.168 25.922 14.562 1 70.56 179 SER B C 1
ATOM 2834 O O . SER B 1 179 ? 8.273 26.359 14.242 1 70.56 179 SER B O 1
ATOM 2836 N N . ASN B 1 180 ? 6.25 26.578 15.086 1 58.03 180 ASN B N 1
ATOM 2837 C CA . ASN B 1 180 ? 6.492 27.969 15.414 1 58.03 180 ASN B CA 1
ATOM 2838 C C . ASN B 1 180 ? 7.41 28.109 16.625 1 58.03 180 ASN B C 1
ATOM 2840 O O . ASN B 1 180 ? 8.062 29.141 16.797 1 58.03 180 ASN B O 1
ATOM 2844 N N . ALA B 1 181 ? 7.387 27.141 17.5 1 53.06 181 ALA B N 1
ATOM 2845 C CA . ALA B 1 181 ? 8.25 27.203 18.672 1 53.06 181 ALA B CA 1
ATOM 2846 C C . ALA B 1 181 ? 9.711 26.984 18.281 1 53.06 181 ALA B C 1
ATOM 2848 O O . ALA B 1 181 ? 10.617 27.547 18.922 1 53.06 181 ALA B O 1
ATOM 2849 N N . GLY B 1 182 ? 9.977 26.156 17.328 1 46.16 182 GLY B N 1
ATOM 2850 C CA . GLY B 1 182 ? 11.367 26 16.922 1 46.16 182 GLY B CA 1
ATOM 2851 C C . GLY B 1 182 ? 11.945 27.234 16.281 1 46.16 182 GLY B C 1
ATOM 2852 O O . GLY B 1 182 ? 13.156 27.312 16.031 1 46.16 182 GLY B O 1
ATOM 2853 N N . ASN B 1 183 ? 11.164 28 15.586 1 41.34 183 ASN B N 1
ATOM 2854 C CA . ASN B 1 183 ? 11.68 29.234 15 1 41.34 183 ASN B CA 1
ATOM 2855 C C . ASN B 1 183 ? 12.008 30.266 16.078 1 41.34 183 ASN B C 1
ATOM 2857 O O . ASN B 1 183 ? 12.578 31.312 15.773 1 41.34 183 ASN B O 1
ATOM 2861 N N . ASN B 1 184 ? 11.414 30.203 17.172 1 34.97 184 ASN B N 1
ATOM 2862 C CA . ASN B 1 184 ? 11.719 31.25 18.141 1 34.97 184 ASN B CA 1
ATOM 2863 C C . ASN B 1 184 ? 13.055 31 18.828 1 34.97 184 ASN B C 1
ATOM 2865 O O . ASN B 1 184 ? 13.383 31.656 19.812 1 34.97 184 ASN B O 1
ATOM 2869 N N . TRP B 1 185 ? 13.742 29.906 18.516 1 32.59 185 TRP B N 1
ATOM 2870 C CA . TRP B 1 185 ? 15.055 30.062 19.141 1 32.59 185 TRP B CA 1
ATOM 2871 C C . TRP B 1 185 ? 15.984 30.875 18.25 1 32.59 185 TRP B C 1
ATOM 2873 O O . TRP B 1 185 ? 15.922 30.781 17.016 1 32.59 185 TRP B O 1
#